Protein AF-A0A9D5PVX7-F1 (afdb_monomer_lite)

Foldseek 3Di:
DDFAFKWAAPPQLVLLVVQVVQQPDAWLNHRDHDPDDGDHHLQKKKKKDKDFAQAWKKKAKQWDAAKWKDKPNDIDHHPDIDIDGGGIIMIMMMFGHDPGTTIMFMDMPGDHHDQNIWMDSPDPDDTHGIDGPPTDRDSPDDSSDDDDDDDDQAFPDDDPPDGHRPADDDDDDKDFDDLADKDKFADDPDPCLRPVAPDPPDSSNNTDMDIDHRDRIDD

Structure (mmCIF, N/CA/C/O backbone):
data_AF-A0A9D5PVX7-F1
#
_entry.id   AF-A0A9D5PVX7-F1
#
loop_
_atom_site.group_PDB
_atom_site.id
_atom_site.type_symbol
_atom_site.label_atom_id
_atom_site.label_alt_id
_atom_site.label_comp_id
_atom_site.label_asym_id
_atom_site.label_entity_id
_atom_site.label_seq_id
_atom_site.pdbx_PDB_ins_code
_atom_site.Cartn_x
_atom_site.Cartn_y
_atom_site.Cartn_z
_atom_site.occupancy
_atom_site.B_iso_or_equiv
_atom_site.auth_seq_id
_atom_site.auth_comp_id
_atom_site.auth_asym_id
_atom_site.auth_atom_id
_atom_site.pdbx_PDB_model_num
ATOM 1 N N . MET A 1 1 ? -23.268 6.495 2.292 1.00 53.25 1 MET A N 1
ATOM 2 C CA . MET A 1 1 ? -22.421 5.539 3.032 1.00 53.25 1 MET A CA 1
ATOM 3 C C . MET A 1 1 ? -21.003 6.056 2.940 1.00 53.25 1 MET A C 1
ATOM 5 O O . MET A 1 1 ? -20.585 6.395 1.841 1.00 53.25 1 MET A O 1
ATOM 9 N N . THR A 1 2 ? -20.322 6.233 4.066 1.00 69.38 2 THR A N 1
ATOM 10 C CA . THR A 1 2 ? -18.894 6.567 4.085 1.00 69.38 2 THR A CA 1
ATOM 11 C C . THR A 1 2 ? -18.110 5.316 3.700 1.00 69.38 2 THR A C 1
ATOM 13 O O . THR A 1 2 ? -18.293 4.260 4.299 1.00 69.38 2 THR A O 1
ATOM 16 N N . THR A 1 3 ? -17.304 5.412 2.647 1.00 90.69 3 THR A N 1
ATOM 17 C CA . THR A 1 3 ? -16.472 4.306 2.165 1.00 90.69 3 THR A CA 1
ATOM 18 C C . THR A 1 3 ? -15.262 4.163 3.078 1.00 90.69 3 THR A C 1
ATOM 20 O O . THR A 1 3 ? -14.524 5.129 3.266 1.00 90.69 3 THR A O 1
ATOM 23 N N . SER A 1 4 ? -15.054 2.974 3.641 1.00 96.88 4 SER A N 1
ATOM 24 C CA . SER A 1 4 ? -13.838 2.675 4.396 1.00 96.88 4 SER A CA 1
ATOM 25 C C . SER A 1 4 ? -12.608 2.696 3.494 1.00 96.88 4 SER A C 1
ATOM 27 O O . SER A 1 4 ? -12.654 2.303 2.330 1.00 96.88 4 SER A O 1
ATOM 29 N N . LYS A 1 5 ? -11.492 3.127 4.069 1.00 97.81 5 LYS A N 1
ATOM 30 C CA . LYS A 1 5 ? -10.155 3.078 3.490 1.00 97.81 5 LYS A CA 1
ATOM 31 C C . LYS A 1 5 ? -9.246 2.253 4.393 1.00 97.81 5 LYS A C 1
ATOM 33 O O . LYS A 1 5 ? -9.486 2.153 5.603 1.00 97.81 5 LYS A O 1
ATOM 38 N N . TRP A 1 6 ? -8.175 1.700 3.840 1.00 98.25 6 TRP A N 1
ATOM 39 C CA . TRP A 1 6 ? -7.063 1.255 4.673 1.00 98.25 6 TRP A CA 1
ATOM 40 C C . TRP A 1 6 ? -6.426 2.462 5.358 1.00 98.25 6 TRP A C 1
ATOM 42 O O . TRP A 1 6 ? -6.253 3.512 4.742 1.00 98.25 6 TRP A O 1
ATOM 52 N N . ILE A 1 7 ? -6.088 2.302 6.637 1.00 98.69 7 ILE A N 1
ATOM 53 C CA . ILE A 1 7 ? -5.453 3.343 7.444 1.00 98.69 7 ILE A CA 1
ATOM 54 C C . ILE A 1 7 ? -4.164 2.844 8.096 1.00 98.69 7 ILE A C 1
ATOM 56 O O . ILE A 1 7 ? -4.057 1.676 8.486 1.00 98.69 7 ILE A O 1
ATOM 60 N N . TRP A 1 8 ? -3.197 3.747 8.243 1.00 98.50 8 TRP A N 1
ATOM 61 C CA . TRP A 1 8 ? -1.867 3.500 8.812 1.00 98.50 8 TRP A CA 1
ATOM 62 C C . TRP A 1 8 ? -1.370 4.709 9.620 1.00 98.50 8 TRP A C 1
ATOM 64 O O . TRP A 1 8 ? -2.052 5.731 9.736 1.00 98.50 8 TRP A O 1
ATOM 74 N N . TYR A 1 9 ? -0.191 4.581 10.232 1.00 98.12 9 TYR A N 1
ATOM 75 C CA . TYR A 1 9 ? 0.456 5.703 10.909 1.00 98.12 9 TYR A CA 1
ATOM 76 C C . TYR A 1 9 ? 1.010 6.702 9.876 1.00 98.12 9 TYR A C 1
ATOM 78 O O . TYR A 1 9 ? 1.701 6.274 8.952 1.00 98.12 9 TYR A O 1
ATOM 86 N N . PRO A 1 10 ? 0.729 8.012 9.984 1.00 97.88 10 PRO A N 1
ATOM 87 C CA . PRO A 1 10 ? 1.143 8.988 8.975 1.00 97.88 10 PRO A CA 1
ATOM 88 C C . PRO A 1 10 ? 2.665 9.008 8.773 1.00 97.88 10 PRO A C 1
ATOM 90 O O . PRO A 1 10 ? 3.419 9.056 9.744 1.00 97.88 10 PRO A O 1
ATOM 93 N N . GLY A 1 11 ? 3.105 8.985 7.510 1.00 97.00 11 GLY A N 1
ATOM 94 C CA . GLY A 1 11 ? 4.514 8.896 7.110 1.00 97.00 11 GLY A CA 1
ATOM 95 C C . GLY A 1 11 ? 5.006 7.468 6.851 1.00 97.00 11 GLY A C 1
ATOM 96 O O . GLY A 1 11 ? 5.934 7.279 6.064 1.00 97.00 11 GLY A O 1
ATOM 97 N N . ASP A 1 12 ? 4.392 6.447 7.463 1.00 97.38 12 ASP A N 1
ATOM 98 C CA . ASP A 1 12 ? 4.874 5.067 7.320 1.00 97.38 12 ASP A CA 1
ATOM 99 C C . ASP A 1 12 ? 4.641 4.514 5.906 1.00 97.38 12 ASP A C 1
ATOM 101 O O . ASP A 1 12 ? 5.455 3.734 5.413 1.00 97.38 12 ASP A O 1
ATOM 105 N N . PHE A 1 13 ? 3.567 4.921 5.221 1.00 97.12 13 PHE A N 1
ATOM 106 C CA . PHE A 1 13 ? 3.334 4.507 3.834 1.00 97.12 13 PHE A CA 1
ATOM 107 C C . PHE A 1 13 ? 4.405 5.073 2.902 1.00 97.12 13 PHE A C 1
ATOM 109 O O . PHE A 1 13 ? 4.974 4.332 2.100 1.00 97.12 13 PHE A O 1
ATOM 116 N N . GLU A 1 14 ? 4.722 6.358 3.038 1.00 96.12 14 GLU A N 1
ATOM 117 C CA . GLU A 1 14 ? 5.741 7.039 2.246 1.00 96.12 14 GLU A CA 1
ATOM 118 C C . GLU A 1 14 ? 7.125 6.434 2.503 1.00 96.12 14 GLU A C 1
ATOM 120 O O . GLU A 1 14 ? 7.854 6.142 1.556 1.00 96.12 14 GLU A O 1
ATOM 125 N N . ILE A 1 15 ? 7.464 6.167 3.770 1.00 96.12 15 ILE A N 1
ATOM 126 C CA . ILE A 1 15 ? 8.718 5.505 4.152 1.00 96.12 15 ILE A CA 1
ATOM 127 C C . ILE A 1 15 ? 8.787 4.094 3.554 1.00 96.12 15 ILE A C 1
ATOM 129 O O . ILE A 1 15 ? 9.779 3.755 2.909 1.00 96.12 15 ILE A O 1
ATOM 133 N N . ALA A 1 16 ? 7.737 3.280 3.710 1.00 95.38 16 ALA A N 1
ATOM 134 C CA . ALA A 1 16 ? 7.712 1.911 3.192 1.00 95.38 16 ALA A CA 1
ATOM 135 C C . ALA A 1 16 ? 7.906 1.860 1.669 1.00 95.38 16 ALA A C 1
ATOM 137 O O . ALA A 1 16 ? 8.640 1.008 1.166 1.00 95.38 16 ALA A O 1
ATOM 138 N N . HIS A 1 17 ? 7.272 2.769 0.926 1.00 94.75 17 HIS A N 1
ATOM 139 C CA . HIS A 1 17 ? 7.398 2.820 -0.532 1.00 94.75 17 HIS A CA 1
ATOM 140 C C . HIS A 1 17 ? 8.699 3.471 -0.996 1.00 94.75 17 HIS A C 1
ATOM 142 O O . HIS A 1 17 ? 9.253 3.035 -2.001 1.00 94.75 17 HIS A O 1
ATOM 148 N N . SER A 1 18 ? 9.241 4.432 -0.245 1.00 93.56 18 SER A N 1
ATOM 149 C CA . SER A 1 18 ? 10.579 4.978 -0.487 1.00 93.56 18 SER A CA 1
ATOM 150 C C . SER A 1 18 ? 11.654 3.898 -0.343 1.00 93.56 18 SER A C 1
ATOM 152 O O . SER A 1 18 ? 12.512 3.787 -1.215 1.00 93.56 18 SER A O 1
ATOM 154 N N . ILE A 1 19 ? 11.565 3.035 0.678 1.00 93.31 19 ILE A N 1
ATOM 155 C CA . ILE A 1 19 ? 12.467 1.881 0.827 1.00 93.31 19 ILE A CA 1
ATOM 156 C C . ILE A 1 19 ? 12.351 0.950 -0.387 1.00 93.31 19 ILE A C 1
ATOM 158 O O . ILE A 1 19 ? 13.369 0.596 -0.972 1.00 93.31 19 ILE A O 1
ATOM 162 N N . LYS A 1 20 ? 11.124 0.601 -0.806 1.00 91.81 20 LYS A N 1
ATOM 163 C CA . LYS A 1 20 ? 10.887 -0.258 -1.984 1.00 91.81 20 LYS A CA 1
ATOM 164 C C . LYS A 1 20 ? 11.403 0.354 -3.283 1.00 91.81 20 LYS A C 1
ATOM 166 O O . LYS A 1 20 ? 11.809 -0.385 -4.169 1.00 91.81 20 LYS A O 1
ATOM 171 N N . LEU A 1 21 ? 11.344 1.676 -3.428 1.00 90.94 21 LEU A N 1
ATOM 172 C CA . LEU A 1 21 ? 11.870 2.379 -4.594 1.00 90.94 21 LEU A CA 1
ATOM 173 C C . LEU A 1 21 ? 13.400 2.369 -4.585 1.00 90.94 21 LEU A C 1
ATOM 175 O O . LEU A 1 21 ? 14.026 1.967 -5.559 1.00 90.94 21 LEU A O 1
ATOM 179 N N . HIS A 1 22 ? 14.010 2.776 -3.473 1.00 92.31 22 HIS A N 1
ATOM 180 C CA . HIS A 1 22 ? 15.464 2.868 -3.361 1.00 92.31 22 HIS A CA 1
ATOM 181 C C . HIS A 1 22 ? 16.168 1.509 -3.313 1.00 92.31 22 HIS A C 1
ATOM 183 O O . HIS A 1 22 ? 17.378 1.459 -3.511 1.00 92.31 22 HIS A O 1
ATOM 189 N N . SER A 1 23 ? 15.435 0.416 -3.093 1.00 90.19 23 SER A N 1
ATOM 190 C CA . SER A 1 23 ? 15.958 -0.948 -3.201 1.00 90.19 23 SER A CA 1
ATOM 191 C C . SER A 1 23 ? 15.934 -1.515 -4.625 1.00 90.19 23 SER A C 1
ATOM 193 O O . SER A 1 23 ? 16.287 -2.674 -4.793 1.00 90.19 23 SER A O 1
ATOM 195 N N . ARG A 1 24 ? 15.453 -0.763 -5.627 1.00 90.69 24 ARG A N 1
ATOM 196 C CA . ARG A 1 24 ? 15.327 -1.222 -7.027 1.00 90.69 24 ARG A CA 1
ATOM 197 C C . ARG A 1 24 ? 16.355 -0.615 -7.974 1.00 90.69 24 ARG A C 1
ATOM 199 O O . ARG A 1 24 ? 16.315 -0.915 -9.157 1.00 90.69 24 ARG A O 1
ATOM 206 N N . ARG A 1 25 ? 17.212 0.293 -7.498 1.00 92.06 25 ARG A N 1
ATOM 207 C CA . ARG A 1 25 ? 18.232 0.883 -8.366 1.00 92.06 25 ARG A CA 1
ATOM 208 C C . ARG A 1 25 ? 19.269 -0.185 -8.697 1.00 92.06 25 ARG A C 1
ATOM 210 O O . ARG A 1 25 ? 19.748 -0.888 -7.811 1.00 92.06 25 ARG A O 1
ATOM 217 N N . GLU A 1 26 ? 19.629 -0.241 -9.964 1.00 91.25 26 GLU A N 1
ATOM 218 C CA . GLU A 1 26 ? 20.679 -1.085 -10.517 1.00 91.25 26 GLU A CA 1
ATOM 219 C C . GLU A 1 26 ? 21.599 -0.189 -11.339 1.00 91.25 26 GLU A C 1
ATOM 221 O O . GLU A 1 26 ? 21.126 0.793 -11.902 1.00 91.25 26 GLU A O 1
ATOM 226 N N . GLU A 1 27 ? 22.898 -0.481 -11.377 1.00 89.56 27 GLU A N 1
ATOM 227 C CA . GLU A 1 27 ? 23.866 0.204 -12.247 1.00 89.56 27 GLU A CA 1
ATOM 228 C C . GLU A 1 27 ? 24.984 -0.760 -12.632 1.00 89.56 27 GLU A C 1
ATOM 230 O O . GLU A 1 27 ? 25.515 -1.464 -11.771 1.00 89.56 27 GLU A O 1
ATOM 235 N N . PHE A 1 28 ? 25.364 -0.789 -13.911 1.00 87.88 28 PHE A N 1
ATOM 236 C CA . PHE A 1 28 ? 26.455 -1.622 -14.432 1.00 87.88 28 PHE A CA 1
ATOM 237 C C . PHE A 1 28 ? 26.326 -3.107 -14.030 1.00 87.88 28 PHE A C 1
ATOM 239 O O . PHE A 1 28 ? 27.306 -3.762 -13.669 1.00 87.88 28 PHE A O 1
ATOM 246 N N . GLY A 1 29 ? 25.095 -3.634 -14.031 1.00 86.19 29 GLY A N 1
ATOM 247 C CA . GLY A 1 29 ? 24.781 -5.007 -13.612 1.00 86.19 29 GLY A CA 1
ATOM 248 C C . GLY A 1 29 ? 24.885 -5.271 -12.102 1.00 86.19 29 GLY A C 1
ATOM 249 O O . GLY A 1 29 ? 24.860 -6.426 -11.681 1.00 86.19 29 GLY A O 1
ATOM 250 N N . CYS A 1 30 ? 25.029 -4.230 -11.278 1.00 87.50 30 CYS A N 1
ATOM 251 C CA . CYS A 1 30 ? 25.085 -4.329 -9.822 1.00 87.50 30 CYS A CA 1
ATOM 252 C C . CYS A 1 30 ? 23.779 -3.842 -9.187 1.00 87.50 30 CYS A C 1
ATOM 254 O O . CYS A 1 30 ? 23.277 -2.775 -9.542 1.00 87.50 30 CYS A O 1
ATOM 256 N N . GLU A 1 31 ? 23.293 -4.556 -8.168 1.00 90.94 31 GLU A N 1
ATOM 257 C CA . GLU A 1 31 ? 22.280 -4.027 -7.248 1.00 90.94 31 GLU A CA 1
ATOM 258 C C . GLU A 1 31 ? 22.864 -2.806 -6.514 1.00 90.94 31 GLU A C 1
ATOM 260 O O . GLU A 1 31 ? 23.918 -2.900 -5.875 1.00 90.94 31 GLU A O 1
ATOM 265 N N . TYR A 1 32 ? 22.197 -1.653 -6.604 1.00 90.56 32 TYR A N 1
ATOM 266 C CA . TYR A 1 32 ? 22.730 -0.374 -6.135 1.00 90.56 32 TYR A CA 1
ATOM 267 C C . TYR A 1 32 ? 21.887 0.192 -4.977 1.00 90.56 32 TYR A C 1
ATOM 269 O O . TYR A 1 32 ? 20.947 0.964 -5.194 1.00 90.56 32 TYR A O 1
ATOM 277 N N . PRO A 1 33 ? 22.197 -0.163 -3.715 1.00 90.81 33 PRO A N 1
ATOM 278 C CA . PRO A 1 33 ? 21.417 0.288 -2.569 1.00 90.81 33 PRO A CA 1
ATOM 279 C C . PRO A 1 33 ? 21.570 1.793 -2.312 1.00 90.81 33 PRO A C 1
ATOM 281 O O . PRO A 1 33 ? 22.530 2.444 -2.731 1.00 90.81 33 PRO A O 1
ATOM 284 N N . SER A 1 34 ? 20.631 2.354 -1.548 1.00 91.44 34 SER A N 1
ATOM 285 C CA . SER A 1 34 ? 20.681 3.756 -1.128 1.00 91.44 34 SER A CA 1
ATOM 286 C C . SER A 1 34 ? 21.980 4.095 -0.389 1.00 91.44 34 SER A C 1
ATOM 288 O O . SER A 1 34 ? 22.346 3.438 0.584 1.00 91.44 34 SER A O 1
ATOM 290 N N . MET A 1 35 ? 22.614 5.199 -0.783 1.00 90.44 35 MET A N 1
ATOM 291 C CA . MET A 1 35 ? 23.844 5.722 -0.168 1.00 90.44 35 MET A CA 1
ATOM 292 C C . MET A 1 35 ? 23.607 6.585 1.092 1.00 90.44 35 MET A C 1
ATOM 294 O O . MET A 1 35 ? 24.559 7.096 1.677 1.00 90.44 35 MET A O 1
ATOM 298 N N . TRP A 1 36 ? 22.353 6.766 1.520 1.00 92.12 36 TRP A N 1
ATOM 299 C CA . TRP A 1 36 ? 21.962 7.497 2.734 1.00 92.12 36 TRP A CA 1
ATOM 300 C C . TRP A 1 36 ? 21.140 6.614 3.678 1.00 92.12 36 TRP A C 1
ATOM 302 O O . TRP A 1 36 ? 20.586 5.592 3.279 1.00 92.12 36 TRP A O 1
ATOM 312 N N . GLY A 1 37 ? 21.050 7.020 4.947 1.00 93.69 37 GLY A N 1
ATOM 313 C CA . GLY A 1 37 ? 20.218 6.334 5.934 1.00 93.69 37 GLY A CA 1
ATOM 314 C C . GLY A 1 37 ? 18.728 6.495 5.628 1.00 93.69 37 GLY A C 1
ATOM 315 O O . GLY A 1 37 ? 18.263 7.605 5.375 1.00 93.69 37 GLY A O 1
ATOM 316 N N . LEU A 1 38 ? 17.984 5.392 5.690 1.00 92.50 38 LEU A N 1
ATOM 317 C CA . LEU A 1 38 ? 16.529 5.380 5.553 1.00 92.50 38 LEU A CA 1
ATOM 318 C C . LEU A 1 38 ? 15.878 5.230 6.932 1.00 92.50 38 LEU A C 1
ATOM 320 O O . LEU A 1 38 ? 16.327 4.441 7.767 1.00 92.50 38 LEU A O 1
ATOM 324 N N . 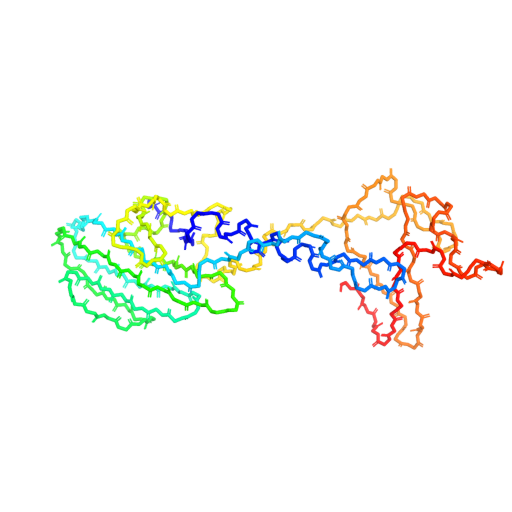ALA A 1 39 ? 14.810 5.993 7.167 1.00 94.31 39 ALA A N 1
ATOM 325 C CA . ALA A 1 39 ? 13.905 5.730 8.281 1.00 94.31 39 ALA A CA 1
ATOM 326 C C . ALA A 1 39 ? 13.183 4.392 8.059 1.00 94.31 39 ALA A C 1
ATOM 328 O O . ALA A 1 39 ? 13.190 3.849 6.958 1.00 94.31 39 ALA A O 1
ATOM 329 N N . ASN A 1 40 ? 12.539 3.872 9.100 1.00 93.19 40 ASN A N 1
ATOM 330 C CA . ASN A 1 40 ? 11.710 2.679 8.991 1.00 93.19 40 ASN A CA 1
ATOM 331 C C . ASN A 1 40 ? 10.326 2.953 9.578 1.00 93.19 40 ASN A C 1
ATOM 333 O O . ASN A 1 40 ? 10.170 3.853 10.405 1.00 93.19 40 ASN A O 1
ATOM 337 N N . VAL A 1 41 ? 9.344 2.169 9.147 1.00 95.88 41 VAL A N 1
ATOM 338 C CA . VAL A 1 41 ? 7.972 2.246 9.649 1.00 95.88 41 VAL A CA 1
ATOM 339 C C . VAL A 1 41 ? 7.912 1.879 11.125 1.00 95.88 41 VAL A C 1
ATOM 341 O O . VAL A 1 41 ? 8.730 1.096 11.625 1.00 95.88 41 VAL A O 1
ATOM 344 N N . TYR A 1 42 ? 6.904 2.379 11.834 1.00 97.25 42 TYR A N 1
ATOM 345 C CA . TYR A 1 42 ? 6.614 1.859 13.158 1.00 97.25 42 TYR A CA 1
ATOM 346 C C . TYR A 1 42 ? 6.017 0.462 13.021 1.00 97.25 42 TYR A C 1
ATOM 348 O O . TYR A 1 42 ? 4.915 0.325 12.500 1.00 97.25 42 TYR A O 1
ATOM 356 N N . PRO A 1 43 ? 6.646 -0.596 13.563 1.00 96.94 43 PRO A N 1
ATOM 357 C CA . PRO A 1 43 ? 6.129 -1.951 13.401 1.00 96.94 43 PRO A CA 1
ATOM 358 C C . PRO A 1 43 ? 4.824 -2.168 14.170 1.00 96.94 43 PRO A C 1
ATOM 360 O O . PRO A 1 43 ? 4.154 -3.169 13.952 1.00 96.94 43 PRO A O 1
ATOM 363 N N . ARG A 1 44 ? 4.450 -1.266 15.092 1.00 97.12 44 ARG A N 1
ATOM 364 C CA . ARG A 1 44 ? 3.292 -1.394 15.983 1.00 97.12 44 ARG A CA 1
ATOM 365 C C . ARG A 1 44 ? 2.506 -0.089 16.078 1.00 97.12 44 ARG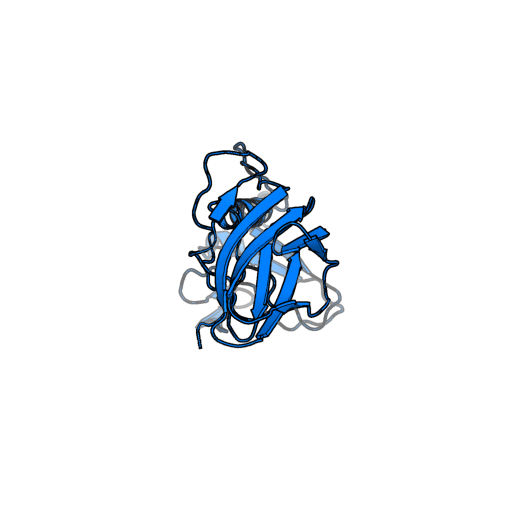 A C 1
ATOM 367 O O . ARG A 1 44 ? 3.001 0.894 16.618 1.00 97.12 44 ARG A O 1
ATOM 374 N N . VAL A 1 45 ? 1.222 -0.126 15.726 1.00 98.12 45 VAL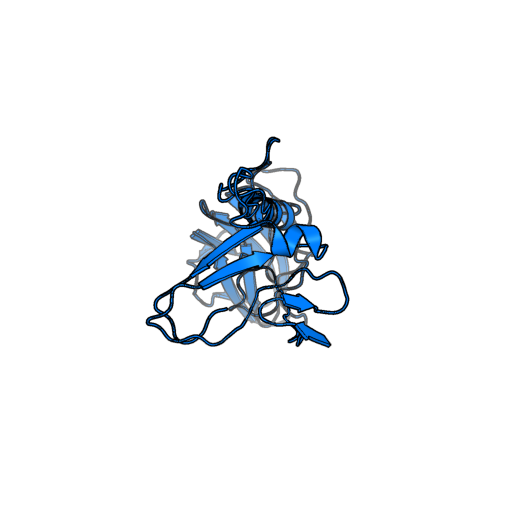 A N 1
ATOM 375 C CA . VAL A 1 45 ? 0.332 1.049 15.716 1.00 98.12 45 VAL A CA 1
ATOM 376 C C . VAL A 1 45 ? -0.940 0.777 16.532 1.00 98.12 45 VAL A C 1
ATOM 378 O O . VAL A 1 45 ? -1.458 -0.338 16.558 1.00 98.12 45 VAL A O 1
ATOM 381 N N . ASN A 1 46 ? -1.397 1.758 17.321 1.00 98.00 46 ASN A N 1
ATOM 382 C CA . ASN A 1 46 ? -2.661 1.715 18.072 1.00 98.00 46 ASN A CA 1
ATOM 383 C C . ASN A 1 46 ? -3.632 2.695 17.431 1.00 98.00 46 ASN A C 1
ATOM 385 O O . ASN A 1 46 ? -3.441 3.891 17.607 1.00 98.00 46 ASN A O 1
ATOM 389 N N . PHE A 1 47 ? -4.655 2.194 16.754 1.00 98.38 47 PHE A N 1
ATOM 390 C CA . PHE A 1 47 ? -5.739 2.983 16.183 1.00 98.38 47 PHE A CA 1
ATOM 391 C C . PHE A 1 47 ? -6.882 3.100 17.190 1.00 98.38 47 PHE A C 1
ATOM 393 O O . PHE A 1 47 ? -7.177 2.140 17.905 1.00 98.38 47 PHE A O 1
ATOM 400 N N . ARG A 1 48 ? -7.530 4.263 17.266 1.00 97.88 48 ARG A N 1
ATOM 401 C CA . ARG A 1 48 ? -8.629 4.545 18.195 1.00 97.88 48 ARG A CA 1
ATOM 402 C C . ARG A 1 48 ? -9.693 5.413 17.546 1.00 97.88 48 ARG A C 1
ATOM 404 O O . ARG A 1 48 ? -9.374 6.361 16.831 1.00 97.88 48 ARG A O 1
ATOM 411 N N . LYS A 1 49 ? -10.948 5.134 17.883 1.00 98.12 49 LYS A N 1
ATOM 412 C CA . LYS A 1 49 ? -12.106 5.902 17.433 1.00 98.12 49 LYS A CA 1
ATOM 413 C C . LYS A 1 49 ? -13.223 5.830 18.465 1.00 98.12 49 LYS A C 1
ATOM 415 O O . LYS A 1 49 ? -13.460 4.774 19.039 1.00 98.12 49 LYS A O 1
ATOM 420 N N . THR A 1 50 ? -13.910 6.944 18.679 1.00 98.44 50 THR A N 1
ATOM 421 C CA . THR A 1 50 ? -15.229 6.954 19.321 1.00 98.44 50 THR A CA 1
ATOM 422 C C . THR A 1 50 ? -16.262 7.189 18.229 1.00 98.44 50 THR A C 1
ATOM 424 O O . THR A 1 50 ? -16.056 8.058 17.377 1.00 98.44 50 THR A O 1
ATOM 427 N N . ALA A 1 51 ? -17.332 6.401 18.220 1.00 97.81 51 ALA A N 1
ATOM 428 C CA . ALA A 1 51 ? -18.408 6.520 17.243 1.00 97.81 51 ALA A CA 1
ATOM 429 C C . ALA A 1 51 ? -19.763 6.223 17.889 1.00 97.81 51 ALA A C 1
ATOM 431 O O . ALA A 1 51 ? -19.834 5.476 18.863 1.00 97.81 51 ALA A O 1
ATOM 432 N N . VAL A 1 52 ? -20.824 6.805 17.328 1.00 98.19 52 VAL A N 1
ATOM 433 C CA . VAL A 1 52 ? -22.205 6.602 17.780 1.00 98.19 52 VAL A CA 1
ATOM 434 C C . VAL A 1 52 ? -22.953 5.772 16.744 1.00 98.19 52 VAL A C 1
ATOM 436 O O . VAL A 1 52 ? -23.193 6.243 15.631 1.00 98.19 52 VAL A O 1
ATOM 439 N N . PHE A 1 53 ? -23.334 4.558 17.125 1.00 98.19 53 PHE A N 1
ATOM 440 C CA . PHE A 1 53 ? -24.178 3.660 16.345 1.00 98.19 53 PHE A CA 1
ATOM 441 C C . PHE A 1 53 ? -25.640 4.068 16.558 1.00 98.19 53 PHE A C 1
ATOM 443 O O . PHE A 1 53 ? -26.128 4.090 17.687 1.00 98.19 53 PHE A O 1
ATOM 450 N N . GLN A 1 54 ? -26.329 4.456 15.484 1.00 97.94 54 GLN A N 1
ATOM 451 C CA . GLN A 1 54 ? -27.721 4.928 15.533 1.00 97.94 54 GLN A CA 1
ATOM 452 C C . GLN A 1 54 ? -28.704 3.775 15.748 1.00 97.94 54 GLN A C 1
ATOM 454 O O . GLN A 1 54 ? -29.754 3.944 16.365 1.00 97.94 54 GLN A O 1
ATOM 459 N N . THR A 1 55 ? -28.349 2.599 15.242 1.00 98.00 55 THR A N 1
ATOM 460 C CA . THR A 1 55 ? -29.045 1.330 15.455 1.00 98.00 55 THR A CA 1
ATOM 461 C C . THR A 1 55 ? -28.027 0.266 15.830 1.00 98.00 55 THR A C 1
ATOM 463 O O . THR A 1 55 ? -26.827 0.477 15.653 1.00 98.00 55 THR A O 1
ATOM 466 N N . ASP A 1 56 ? -28.493 -0.898 16.277 1.00 98.25 56 ASP A N 1
ATOM 467 C CA . ASP A 1 56 ? -27.636 -2.080 16.338 1.00 98.25 56 ASP A CA 1
ATOM 468 C C . ASP A 1 56 ? -26.971 -2.292 14.968 1.00 98.25 56 ASP A C 1
ATOM 470 O O . ASP A 1 56 ? -27.598 -2.103 13.919 1.00 98.25 56 ASP A O 1
ATOM 474 N N . GLY A 1 57 ? -25.687 -2.620 14.985 1.00 97.69 57 GLY A N 1
ATOM 475 C CA . GLY A 1 57 ? -24.850 -2.762 13.804 1.00 97.69 57 GLY A CA 1
ATOM 476 C C . GLY A 1 57 ? -23.680 -3.689 14.072 1.00 97.69 57 GLY A C 1
ATOM 477 O O . GLY A 1 57 ? -23.706 -4.507 14.994 1.00 97.69 57 GLY A O 1
ATOM 478 N N . TRP A 1 58 ? -22.634 -3.586 13.259 1.00 97.62 58 TRP A N 1
ATOM 479 C CA . TRP A 1 58 ? -21.515 -4.518 13.356 1.00 97.62 58 TRP A CA 1
ATOM 480 C C . TRP A 1 58 ? -20.202 -3.930 12.870 1.00 97.62 58 TRP A C 1
ATOM 482 O O . TRP A 1 58 ? -20.169 -3.007 12.062 1.00 97.62 58 TRP A O 1
ATOM 492 N N . VAL A 1 59 ? -19.098 -4.513 13.329 1.00 97.44 59 VAL A N 1
ATOM 493 C CA . VAL A 1 59 ? -17.751 -4.214 12.832 1.00 97.44 59 VAL A CA 1
ATOM 494 C C . VAL A 1 59 ? -16.982 -5.501 12.554 1.00 97.44 59 VAL A C 1
ATOM 496 O O . VAL A 1 59 ? -17.136 -6.504 13.253 1.00 97.44 59 VAL A O 1
ATOM 499 N N . LYS A 1 60 ? -16.117 -5.475 11.545 1.00 97.06 60 LYS A N 1
ATOM 500 C CA . LYS A 1 60 ? -15.117 -6.504 11.264 1.00 97.06 60 LYS A CA 1
ATOM 501 C C . LYS A 1 60 ? -13.829 -5.821 10.824 1.00 97.06 60 LYS A C 1
ATOM 503 O O . LYS A 1 60 ? -13.830 -4.987 9.927 1.00 97.06 60 LYS A O 1
ATOM 508 N N . ILE A 1 61 ? -12.720 -6.173 11.464 1.00 97.25 61 ILE A N 1
ATOM 509 C CA . ILE A 1 61 ? -11.417 -5.566 11.183 1.00 97.25 61 ILE A CA 1
ATOM 510 C C . ILE A 1 61 ? -10.601 -6.483 10.272 1.00 97.25 61 ILE A C 1
ATOM 512 O O . ILE A 1 61 ? -10.344 -7.637 10.624 1.00 97.25 61 ILE A O 1
ATOM 516 N N . ARG A 1 62 ? -10.153 -5.941 9.136 1.00 96.88 62 ARG A N 1
ATOM 517 C CA . ARG A 1 62 ? -9.050 -6.471 8.326 1.00 96.88 62 ARG A CA 1
ATOM 518 C C . ARG A 1 62 ? -7.749 -5.814 8.742 1.00 96.88 62 ARG A C 1
ATOM 520 O O . ARG A 1 62 ? -7.730 -4.696 9.255 1.00 96.88 62 ARG A O 1
ATOM 527 N N . ARG A 1 63 ? -6.652 -6.540 8.553 1.00 96.12 63 ARG A N 1
ATOM 528 C CA . ARG A 1 63 ? -5.345 -6.152 9.080 1.00 96.12 63 ARG A CA 1
ATOM 529 C C . ARG A 1 63 ? -4.206 -6.762 8.285 1.00 96.12 63 ARG A C 1
ATOM 531 O O . ARG A 1 63 ? -4.269 -7.922 7.875 1.00 96.12 63 ARG A O 1
ATOM 538 N N . LYS A 1 64 ? -3.113 -6.016 8.194 1.00 94.81 64 LYS A N 1
ATOM 539 C CA . LYS A 1 64 ? -1.802 -6.514 7.777 1.00 94.81 64 LYS A CA 1
ATOM 540 C C . LYS A 1 64 ? -0.967 -6.825 9.029 1.00 94.81 64 LYS A C 1
ATOM 542 O O . LYS A 1 64 ? -0.821 -5.974 9.900 1.00 94.81 64 LYS A O 1
ATOM 547 N N . GLY A 1 65 ? -0.454 -8.052 9.158 1.00 94.06 65 GLY A N 1
ATOM 548 C CA . GLY A 1 65 ? 0.269 -8.512 10.360 1.00 94.06 65 GLY A CA 1
ATOM 549 C C . GLY A 1 65 ? -0.627 -9.155 11.428 1.00 94.06 65 GLY A C 1
ATOM 550 O O . GLY A 1 65 ? -1.594 -9.825 11.096 1.00 94.06 65 GLY A O 1
ATOM 551 N N . LYS A 1 66 ? -0.310 -9.002 12.719 1.00 96.06 66 LYS A N 1
ATOM 552 C CA . LYS A 1 66 ? -1.137 -9.476 13.849 1.00 96.06 66 LYS A CA 1
ATOM 553 C C . LYS A 1 66 ? -1.897 -8.304 14.458 1.00 96.06 66 LYS A C 1
ATOM 555 O O . LYS A 1 66 ? -1.343 -7.217 14.570 1.00 96.06 66 LYS A O 1
ATOM 560 N N . ALA A 1 67 ? -3.131 -8.521 14.904 1.00 96.56 67 ALA A N 1
ATOM 561 C CA . ALA A 1 67 ? -3.902 -7.475 15.567 1.00 96.56 67 ALA A CA 1
ATOM 562 C C . ALA A 1 67 ? -4.926 -8.030 16.567 1.00 96.56 67 ALA A C 1
ATOM 564 O O . ALA A 1 67 ? -5.185 -9.234 16.597 1.00 96.56 67 ALA A O 1
ATOM 565 N N . TYR A 1 68 ? -5.504 -7.146 17.380 1.00 96.38 68 TYR A N 1
ATOM 566 C CA . TYR A 1 68 ? -6.736 -7.393 18.135 1.00 96.38 68 TYR A CA 1
ATOM 567 C C . TYR A 1 68 ? -7.593 -6.124 18.194 1.00 96.38 68 TYR A C 1
ATOM 569 O O . TYR A 1 68 ? -7.059 -5.012 18.174 1.00 96.38 68 TYR A O 1
ATOM 577 N N . LEU A 1 69 ? -8.911 -6.305 18.310 1.00 97.88 69 LEU A N 1
ATOM 578 C CA . LEU A 1 69 ? -9.896 -5.239 18.491 1.00 97.88 69 LEU A CA 1
ATOM 579 C C . LEU A 1 69 ? -10.292 -5.195 19.963 1.00 97.88 69 LEU A C 1
ATOM 581 O O . LEU A 1 69 ? -10.496 -6.232 20.590 1.00 97.88 69 LEU A O 1
ATOM 585 N N . THR A 1 70 ? -10.447 -3.994 20.492 1.00 98.19 70 THR A N 1
ATOM 586 C CA . THR A 1 70 ? -11.095 -3.721 21.766 1.00 98.19 70 THR A CA 1
ATOM 587 C C . THR A 1 70 ? -12.294 -2.815 21.511 1.00 98.19 70 THR A C 1
ATOM 589 O O . THR A 1 70 ? -12.128 -1.756 20.907 1.00 98.19 70 THR A O 1
ATOM 592 N N . VAL A 1 71 ? -13.469 -3.203 22.004 1.00 98.25 71 VAL A N 1
ATOM 593 C CA . VAL A 1 71 ? -14.672 -2.357 22.054 1.00 98.25 71 VAL A CA 1
ATOM 594 C C . VAL A 1 71 ? -15.064 -2.210 23.517 1.00 98.25 71 VAL A C 1
ATOM 596 O O . VAL A 1 71 ? -15.207 -3.218 24.208 1.00 98.25 71 VAL A O 1
ATOM 599 N N . ASP A 1 72 ? -15.140 -0.975 24.012 1.00 97.88 72 ASP A N 1
ATOM 600 C CA . ASP A 1 72 ? -15.513 -0.647 25.400 1.00 97.88 72 ASP A CA 1
ATOM 601 C C . ASP A 1 72 ? -14.751 -1.459 26.463 1.00 97.88 72 ASP A C 1
ATOM 603 O O . ASP A 1 72 ? -15.286 -1.908 27.473 1.00 97.88 72 ASP A O 1
ATOM 607 N N . GLY A 1 73 ? -13.459 -1.685 26.215 1.00 96.69 73 GLY A N 1
ATOM 608 C CA . GLY A 1 73 ? -12.573 -2.429 27.114 1.00 96.69 73 GLY A CA 1
ATOM 609 C C . GLY A 1 73 ? -12.592 -3.953 26.942 1.00 96.69 73 GLY A C 1
ATOM 610 O O . GLY A 1 73 ? -11.708 -4.623 27.477 1.00 96.69 73 GLY A O 1
ATOM 611 N N . ARG A 1 74 ? -13.510 -4.519 26.148 1.00 97.50 74 ARG A N 1
ATOM 612 C CA . ARG A 1 74 ? -13.546 -5.956 25.838 1.00 97.50 74 ARG A CA 1
ATOM 613 C C . ARG A 1 74 ? -12.770 -6.271 24.562 1.00 97.50 74 ARG A C 1
ATOM 615 O O . ARG A 1 74 ? -12.993 -5.647 23.531 1.00 97.50 74 ARG A O 1
ATOM 622 N N . LYS A 1 75 ? -11.882 -7.268 24.625 1.00 96.88 75 LYS A N 1
ATOM 623 C CA . LYS A 1 75 ? -11.099 -7.743 23.474 1.00 96.88 75 LYS A CA 1
ATOM 624 C C . LYS A 1 75 ? -11.872 -8.751 22.627 1.00 96.88 75 LYS A C 1
ATOM 626 O O . LYS A 1 75 ? -12.537 -9.632 23.170 1.00 96.88 75 LYS A O 1
ATOM 631 N N . TYR A 1 76 ? -11.680 -8.660 21.317 1.00 94.94 76 TYR A N 1
ATOM 632 C CA . TYR A 1 76 ? -12.230 -9.553 20.306 1.00 94.94 76 TYR A CA 1
ATOM 633 C C . TYR A 1 76 ? -11.112 -10.074 19.387 1.00 94.94 76 TYR A C 1
ATOM 635 O O . TYR A 1 76 ? -10.170 -9.328 19.078 1.00 94.94 76 TYR A O 1
ATOM 643 N N . PRO A 1 77 ? -11.181 -11.350 18.962 1.00 87.44 77 PRO A N 1
ATOM 644 C CA . PRO A 1 77 ? -10.279 -11.890 17.949 1.00 87.44 77 PRO A CA 1
ATOM 645 C C . PRO A 1 77 ? -10.505 -11.212 16.587 1.00 87.44 77 PRO A C 1
ATOM 647 O O . PRO A 1 77 ? -11.559 -10.633 16.327 1.00 87.44 77 PRO A O 1
ATOM 650 N N . MET A 1 78 ? -9.497 -11.279 15.718 1.00 91.06 78 MET A N 1
ATOM 651 C CA . MET A 1 78 ? -9.586 -10.756 14.349 1.00 91.06 78 MET A CA 1
ATOM 652 C C . MET A 1 78 ? -10.410 -11.659 13.436 1.00 91.06 78 MET A C 1
ATOM 654 O O . MET A 1 78 ? -10.708 -12.800 13.782 1.00 91.06 78 MET A O 1
ATOM 658 N N . ASP A 1 79 ? -10.767 -11.120 12.268 1.00 83.06 79 ASP A N 1
ATOM 659 C CA . ASP A 1 79 ? -11.467 -11.822 11.186 1.00 83.06 79 ASP A CA 1
ATOM 660 C C . ASP A 1 79 ? -12.888 -12.306 11.540 1.00 83.06 79 ASP A C 1
ATOM 662 O O . ASP A 1 79 ? -13.530 -13.006 10.754 1.00 83.06 79 ASP A O 1
ATOM 666 N N . GLN A 1 80 ? -13.427 -11.856 12.676 1.00 90.88 80 GLN A N 1
ATOM 667 C CA . GLN A 1 80 ? -14.795 -12.110 13.121 1.00 90.88 80 GLN A CA 1
ATOM 668 C C . GLN A 1 80 ? -15.635 -10.835 13.065 1.00 90.88 80 GLN A C 1
ATOM 670 O O . GLN A 1 80 ? -15.143 -9.734 13.317 1.00 90.88 80 GLN A O 1
ATOM 675 N N . ARG A 1 81 ? -16.917 -11.006 12.742 1.00 95.88 81 ARG A N 1
ATOM 676 C CA . ARG A 1 81 ? -17.920 -9.953 12.874 1.00 95.88 81 ARG A CA 1
ATOM 677 C C . ARG A 1 81 ? -18.283 -9.803 14.352 1.00 95.88 81 ARG A C 1
ATOM 679 O O . ARG A 1 81 ? -18.575 -10.793 15.018 1.00 95.88 81 ARG A O 1
ATOM 686 N N . VAL A 1 82 ? -18.237 -8.573 14.848 1.00 97.38 82 VAL A N 1
ATOM 687 C CA . VAL A 1 82 ? -18.595 -8.201 16.218 1.00 97.38 82 VAL A CA 1
ATOM 688 C C . VAL A 1 82 ? -19.850 -7.345 16.151 1.00 97.38 82 VAL A C 1
ATOM 690 O O . VAL A 1 82 ? -19.830 -6.294 15.515 1.00 97.38 82 VAL A O 1
ATOM 693 N N . GLU A 1 83 ? -20.931 -7.798 16.785 1.00 97.75 83 GLU A N 1
ATOM 694 C CA . GLU A 1 83 ? -22.166 -7.016 16.887 1.00 97.75 83 GLU A CA 1
ATOM 695 C C . GLU A 1 83 ? -21.986 -5.874 17.893 1.00 97.75 83 GLU A C 1
ATOM 697 O O . GLU A 1 83 ? -21.420 -6.061 18.976 1.00 97.75 83 GLU A O 1
ATOM 702 N N . ILE A 1 84 ? -22.473 -4.696 17.519 1.00 98.12 84 ILE A N 1
ATOM 703 C CA . ILE A 1 84 ? -22.362 -3.446 18.264 1.00 98.12 84 ILE A CA 1
ATOM 704 C C . ILE A 1 84 ? -23.782 -2.921 18.494 1.00 98.12 84 ILE A C 1
ATOM 706 O O . ILE A 1 84 ? -24.468 -2.625 17.516 1.00 98.12 84 ILE A O 1
ATOM 710 N N . PRO A 1 85 ? -24.255 -2.826 19.746 1.00 98.25 85 PRO A N 1
ATOM 711 C CA . PRO A 1 85 ? -25.551 -2.222 20.041 1.00 98.25 85 PRO A CA 1
ATOM 712 C C . PRO A 1 85 ? -25.635 -0.756 19.592 1.00 98.25 85 PRO A C 1
ATOM 714 O O . PRO A 1 85 ? -24.619 -0.103 19.370 1.00 98.25 85 PRO A O 1
ATOM 717 N N . ALA A 1 86 ? -26.844 -0.208 19.504 1.00 98.50 86 ALA A N 1
ATOM 718 C CA . ALA A 1 86 ? -27.014 1.237 19.371 1.00 98.50 86 ALA A CA 1
ATOM 719 C C . ALA A 1 86 ? -26.417 1.979 20.586 1.00 98.50 86 ALA A C 1
ATOM 721 O O . ALA A 1 86 ? -26.632 1.586 21.737 1.00 98.50 86 ALA A O 1
ATOM 722 N N . GLY A 1 87 ? -25.723 3.091 20.342 1.00 98.50 87 GLY A N 1
ATOM 723 C CA . GLY A 1 87 ? -25.094 3.901 21.385 1.00 98.50 87 GLY A CA 1
ATOM 724 C C . GLY A 1 87 ? -23.702 4.413 21.025 1.00 98.50 87 GLY A C 1
ATOM 725 O O . GLY A 1 87 ? -23.209 4.234 19.913 1.00 98.50 87 GLY A O 1
ATOM 726 N N . GLU A 1 88 ? -23.069 5.101 21.976 1.00 98.69 88 GLU A N 1
ATOM 727 C CA . GLU A 1 88 ? -21.677 5.539 21.849 1.00 98.69 88 GLU A CA 1
ATOM 728 C C . GLU A 1 88 ? -20.722 4.417 22.267 1.00 98.69 88 GLU A C 1
ATOM 730 O O . GLU A 1 88 ? -20.832 3.878 23.367 1.00 98.69 88 GLU A O 1
ATOM 735 N N . HIS A 1 89 ? -19.753 4.116 21.404 1.00 98.69 89 HIS A N 1
ATOM 736 C CA . HIS A 1 89 ? -18.777 3.051 21.605 1.00 98.69 89 HIS A CA 1
ATOM 737 C C . HIS A 1 89 ? -17.353 3.538 21.345 1.00 98.69 89 HIS A C 1
ATOM 739 O O . HIS A 1 89 ? -17.090 4.361 20.458 1.00 98.69 89 HIS A O 1
ATOM 745 N N . ARG A 1 90 ? -16.406 2.995 22.115 1.00 98.56 90 ARG A N 1
ATOM 746 C CA . ARG A 1 90 ? -14.971 3.270 21.984 1.00 98.56 90 ARG A CA 1
ATOM 747 C C . ARG A 1 90 ? -14.259 2.067 21.390 1.00 98.56 90 ARG A C 1
ATOM 749 O O . ARG A 1 90 ? -14.135 1.020 22.025 1.00 98.56 90 ARG A O 1
ATOM 756 N N . PHE A 1 91 ? -13.707 2.263 20.202 1.00 98.44 91 PHE A N 1
ATOM 757 C CA . PHE A 1 91 ? -12.957 1.275 19.443 1.00 98.44 91 PHE A CA 1
ATOM 758 C C . PHE A 1 91 ? -11.455 1.515 19.597 1.00 98.44 91 PHE A C 1
ATOM 760 O O . PHE A 1 91 ? -10.975 2.650 19.539 1.00 98.44 91 PHE A O 1
ATOM 767 N N . SER A 1 92 ? -10.693 0.437 19.761 1.00 97.50 92 SER A N 1
ATOM 768 C CA . SER A 1 92 ? -9.237 0.453 19.644 1.00 97.50 92 SER A CA 1
ATOM 769 C C . SER A 1 92 ? -8.751 -0.793 18.927 1.00 97.50 92 SER A C 1
ATOM 771 O O . SER A 1 92 ? -9.164 -1.899 19.260 1.00 97.50 92 SER A O 1
ATOM 773 N N . VAL A 1 93 ? -7.843 -0.625 17.974 1.00 97.75 93 VAL A N 1
ATOM 774 C CA . VAL A 1 93 ? -7.182 -1.732 17.289 1.00 97.75 93 VAL A CA 1
ATOM 775 C C . VAL A 1 93 ? -5.683 -1.573 17.463 1.00 97.75 93 VAL A C 1
ATOM 777 O O . VAL A 1 93 ? -5.111 -0.543 17.114 1.00 97.75 93 VAL A O 1
ATOM 780 N N . VAL A 1 94 ? -5.028 -2.592 18.009 1.00 96.94 94 VAL A N 1
ATOM 781 C CA . VAL A 1 94 ? -3.564 -2.640 18.054 1.00 96.94 94 VAL A CA 1
ATOM 782 C C . VAL A 1 94 ? -3.098 -3.602 16.981 1.00 96.94 94 VAL A C 1
ATOM 784 O O . VAL A 1 94 ? -3.432 -4.781 17.055 1.00 96.94 94 VAL A O 1
ATOM 787 N N . ALA A 1 95 ? -2.326 -3.099 16.021 1.00 96.88 95 ALA A N 1
ATOM 788 C CA . ALA A 1 95 ? -1.726 -3.878 14.947 1.00 96.88 95 ALA A CA 1
ATOM 789 C C . ALA A 1 95 ? -0.201 -3.906 15.094 1.00 96.88 95 ALA A C 1
ATOM 791 O O . ALA A 1 95 ? 0.402 -2.924 15.535 1.00 96.88 95 ALA A O 1
ATOM 792 N N . ILE A 1 96 ? 0.412 -5.034 14.741 1.00 97.12 96 ILE A N 1
ATOM 793 C CA . ILE A 1 96 ? 1.862 -5.202 14.671 1.00 97.12 96 ILE A CA 1
ATOM 794 C C . ILE A 1 96 ? 2.257 -6.013 13.435 1.00 97.12 96 ILE A C 1
ATOM 796 O O . ILE A 1 96 ? 1.696 -7.083 13.181 1.00 97.12 96 ILE A O 1
ATOM 800 N N . ARG A 1 97 ? 3.246 -5.527 12.688 1.00 96.75 97 ARG A N 1
ATOM 801 C CA . ARG A 1 97 ? 3.829 -6.193 11.522 1.00 96.75 97 ARG A CA 1
ATOM 802 C C . ARG A 1 97 ? 5.330 -5.907 11.465 1.00 96.75 97 ARG A C 1
ATOM 804 O O . ARG A 1 97 ? 5.746 -4.791 11.742 1.00 96.75 97 ARG A O 1
ATOM 811 N N . GLY A 1 98 ? 6.133 -6.933 11.181 1.00 94.75 98 GLY A N 1
ATOM 812 C CA . GLY A 1 98 ? 7.601 -6.834 11.182 1.00 94.75 98 GLY A CA 1
ATOM 813 C C . GLY A 1 98 ? 8.239 -6.762 9.794 1.00 94.75 98 GLY A C 1
ATOM 814 O O . GLY A 1 98 ? 9.422 -6.472 9.693 1.00 94.75 98 GLY A O 1
ATOM 815 N N . ASP A 1 99 ? 7.470 -7.040 8.745 1.00 92.56 99 ASP A N 1
ATOM 816 C CA . ASP A 1 99 ? 7.930 -7.246 7.368 1.00 92.56 99 ASP A CA 1
ATOM 817 C C . ASP A 1 99 ? 7.187 -6.358 6.353 1.00 92.56 99 ASP A C 1
ATOM 819 O O . ASP A 1 99 ? 7.188 -6.632 5.158 1.00 92.56 99 ASP A O 1
ATOM 823 N N . GLY A 1 100 ? 6.501 -5.315 6.820 1.00 93.62 100 GLY A N 1
ATOM 824 C CA . GLY A 1 100 ? 5.717 -4.423 5.972 1.00 93.62 100 GLY A CA 1
ATOM 825 C C . GLY A 1 100 ? 4.900 -3.432 6.787 1.00 93.62 100 GLY A C 1
ATOM 826 O O . GLY A 1 100 ? 5.033 -3.365 8.011 1.00 93.62 100 GLY A O 1
ATOM 827 N N . LEU A 1 101 ? 4.022 -2.693 6.112 1.00 95.88 101 LEU A N 1
ATOM 828 C CA . LEU A 1 101 ? 3.226 -1.631 6.726 1.00 95.88 101 LEU A CA 1
ATOM 829 C C . LEU A 1 101 ? 2.134 -2.204 7.657 1.00 95.88 101 LEU A C 1
ATOM 831 O O . LEU A 1 101 ? 1.267 -2.957 7.191 1.00 95.88 101 LEU A O 1
ATOM 835 N N . PRO A 1 102 ? 2.112 -1.866 8.964 1.00 97.19 102 PRO A N 1
ATOM 836 C CA . PRO A 1 102 ? 0.960 -2.159 9.807 1.00 97.19 102 PRO A CA 1
ATOM 837 C C . PRO A 1 102 ? -0.204 -1.243 9.428 1.00 97.19 102 PRO A C 1
ATOM 839 O O . PRO A 1 102 ? -0.181 -0.037 9.666 1.00 97.19 102 PRO A O 1
ATOM 842 N N . ALA A 1 103 ? -1.250 -1.843 8.872 1.00 98.12 103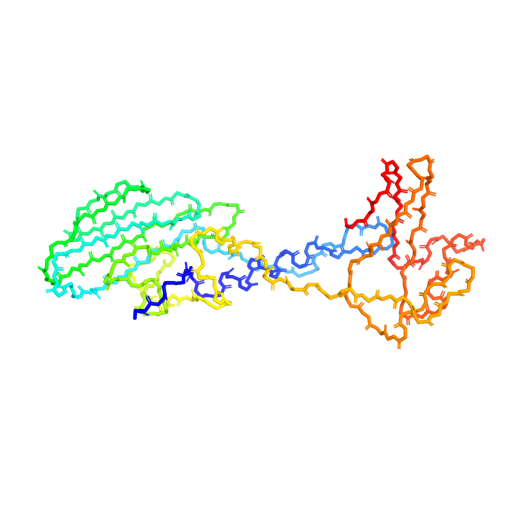 ALA A N 1
ATOM 843 C CA . ALA A 1 103 ? -2.453 -1.145 8.448 1.00 98.12 103 ALA A CA 1
ATOM 844 C C . ALA A 1 103 ? -3.702 -1.942 8.822 1.00 98.12 103 ALA A C 1
ATOM 846 O O . ALA A 1 103 ? -3.649 -3.172 8.981 1.00 98.12 103 ALA A O 1
ATOM 847 N N . ILE A 1 104 ? -4.825 -1.238 8.954 1.00 98.12 104 ILE A N 1
ATOM 848 C CA . ILE A 1 104 ? -6.134 -1.835 9.227 1.00 98.12 104 ILE A CA 1
ATOM 849 C C . ILE A 1 104 ? -7.200 -1.277 8.289 1.00 98.12 104 ILE A C 1
ATOM 851 O O . ILE A 1 104 ? -7.069 -0.168 7.779 1.00 98.12 104 ILE A O 1
ATOM 855 N N . TYR A 1 105 ? -8.274 -2.036 8.120 1.00 98.12 105 TYR A N 1
ATOM 856 C CA . TYR A 1 105 ? -9.473 -1.625 7.400 1.00 98.12 105 TYR A CA 1
ATOM 857 C C . TYR A 1 105 ? -10.697 -2.102 8.187 1.00 98.12 105 TYR A C 1
ATOM 859 O O . TYR A 1 105 ? -10.742 -3.249 8.639 1.00 98.12 105 TYR A O 1
ATOM 867 N N . CYS A 1 106 ? -11.678 -1.226 8.392 1.00 97.19 106 CYS A N 1
ATOM 868 C CA . CYS A 1 106 ? -12.903 -1.526 9.126 1.00 97.19 106 CYS A CA 1
ATOM 869 C C . CYS A 1 106 ? -14.057 -1.753 8.148 1.00 97.19 106 CYS A C 1
ATOM 871 O O . CYS A 1 106 ? -14.507 -0.829 7.479 1.00 97.19 106 CYS A O 1
ATOM 873 N N . GLU A 1 107 ? -14.562 -2.980 8.083 1.00 96.50 107 GLU A N 1
ATOM 874 C CA . GLU A 1 107 ? -15.851 -3.278 7.466 1.00 96.50 107 GLU A CA 1
ATOM 875 C C . GLU A 1 107 ? -16.951 -3.065 8.511 1.00 96.50 107 GLU A C 1
ATOM 877 O O . GLU A 1 107 ? -16.895 -3.637 9.602 1.00 96.50 107 GLU A O 1
ATOM 882 N N . SER A 1 108 ? -17.945 -2.241 8.195 1.00 96.38 108 SER A N 1
ATOM 883 C CA . SER A 1 108 ? -19.080 -1.956 9.071 1.00 96.38 108 SER A CA 1
ATOM 884 C C . SER A 1 108 ? -20.214 -1.330 8.268 1.00 96.38 108 SER A C 1
ATOM 886 O O . SER A 1 108 ? -19.992 -0.732 7.217 1.00 96.38 108 SER A O 1
ATOM 888 N N . ASP A 1 109 ? -21.428 -1.436 8.789 1.00 96.12 109 ASP A N 1
ATOM 889 C CA . ASP A 1 109 ? -22.593 -0.698 8.313 1.00 96.12 109 ASP A CA 1
ATOM 890 C C . ASP A 1 109 ? -22.627 0.767 8.785 1.00 96.12 109 ASP A C 1
ATOM 892 O O . ASP A 1 109 ? -23.269 1.597 8.138 1.00 96.12 109 ASP A O 1
ATOM 896 N N . GLN A 1 110 ? -21.942 1.096 9.887 1.00 96.56 110 GLN A N 1
ATOM 897 C CA . GLN A 1 110 ? -22.023 2.412 10.540 1.00 96.56 110 GLN A CA 1
ATOM 898 C C . GLN A 1 110 ? -20.662 3.047 10.879 1.00 96.56 110 GLN A C 1
ATOM 900 O O . GLN A 1 110 ? -20.618 4.210 11.282 1.00 96.56 110 GLN A O 1
ATOM 905 N N . LEU A 1 111 ? -19.547 2.329 10.699 1.00 96.88 111 LEU A N 1
ATOM 906 C CA . LEU A 1 111 ? -18.204 2.803 11.047 1.00 96.88 111 LEU A CA 1
ATOM 907 C C . LEU A 1 111 ? -17.188 2.617 9.912 1.00 96.88 111 LEU A C 1
ATOM 909 O O . LEU A 1 111 ? -16.690 1.516 9.680 1.00 96.88 111 LEU A O 1
ATOM 913 N N . ALA A 1 112 ? -16.799 3.719 9.274 1.00 97.38 112 ALA A N 1
ATOM 914 C CA . ALA A 1 112 ? -15.710 3.711 8.305 1.00 97.38 112 ALA A CA 1
ATOM 915 C C . ALA A 1 112 ? -14.336 3.828 8.989 1.00 97.38 112 ALA A C 1
ATOM 917 O O . ALA A 1 112 ? -14.188 4.542 9.988 1.00 97.38 112 ALA A O 1
ATOM 918 N N . SER A 1 113 ? -13.323 3.137 8.458 1.00 98.25 113 SER A N 1
ATOM 919 C CA . SER A 1 113 ? -11.917 3.474 8.721 1.00 98.25 113 SER A CA 1
ATOM 920 C C . SER A 1 113 ? -11.465 4.558 7.752 1.00 98.25 113 SER A C 1
ATOM 922 O O . SER A 1 113 ? -11.567 4.382 6.545 1.00 98.25 113 SER A O 1
ATOM 924 N N . ASP A 1 114 ? -10.996 5.680 8.279 1.00 97.69 114 ASP A N 1
ATOM 925 C CA . ASP A 1 114 ? -10.608 6.868 7.518 1.00 97.69 114 ASP A CA 1
ATOM 926 C C . ASP A 1 114 ? -9.676 7.755 8.371 1.00 97.69 114 ASP A C 1
ATOM 928 O O . ASP A 1 114 ? -9.299 7.395 9.495 1.00 97.69 114 ASP A O 1
ATOM 932 N N . GLU A 1 115 ? -9.319 8.930 7.861 1.00 97.38 115 GLU A N 1
ATOM 933 C CA . GLU A 1 115 ? -8.453 9.906 8.528 1.00 97.38 115 GLU A CA 1
ATOM 934 C C . GLU A 1 115 ? -9.000 10.438 9.868 1.00 97.38 115 GLU A C 1
ATOM 936 O O . GLU A 1 115 ? -8.280 11.068 10.641 1.00 97.38 115 GLU A O 1
ATOM 941 N N . SER A 1 116 ? -10.270 10.175 10.192 1.00 97.56 116 SER A N 1
ATOM 942 C CA . SER A 1 116 ? -10.873 10.590 11.459 1.00 97.56 116 SER A CA 1
ATOM 943 C C . SER A 1 116 ? -10.553 9.643 12.626 1.00 97.56 116 SER A C 1
ATOM 945 O O . SER A 1 116 ? -10.949 9.910 13.769 1.00 97.56 116 SER A O 1
ATOM 947 N N . TRP A 1 117 ? -9.870 8.526 12.362 1.00 98.56 117 TRP A N 1
ATOM 948 C CA . TRP A 1 117 ? -9.269 7.678 13.388 1.00 98.56 117 TRP A CA 1
ATOM 949 C C . TRP A 1 117 ? -7.985 8.311 13.914 1.00 98.56 117 TRP A C 1
ATOM 951 O O . TRP A 1 117 ? -7.202 8.884 13.167 1.00 98.56 117 TRP A O 1
ATOM 961 N N . LEU A 1 118 ? -7.732 8.164 15.212 1.00 98.56 118 LEU A N 1
ATOM 962 C CA . LEU A 1 118 ? -6.472 8.581 15.822 1.00 98.56 118 LEU A CA 1
ATOM 963 C C . LEU A 1 118 ? -5.530 7.388 15.950 1.00 98.56 118 LEU A C 1
ATOM 965 O O . LEU A 1 118 ? -5.977 6.281 16.246 1.00 98.56 118 LEU A O 1
ATOM 969 N N . CYS A 1 119 ? -4.227 7.604 15.804 1.00 98.44 119 CYS A N 1
ATOM 970 C CA . CYS A 1 119 ? -3.220 6.565 15.932 1.00 98.44 119 CYS A CA 1
ATOM 971 C C . CYS A 1 119 ? -1.983 6.998 16.740 1.00 98.44 119 CYS A C 1
ATOM 973 O O . CYS A 1 119 ? -1.643 8.178 16.817 1.00 98.44 119 CYS A O 1
ATOM 975 N N . THR A 1 120 ? -1.319 6.030 17.382 1.00 97.94 120 THR A N 1
ATOM 976 C CA . THR A 1 120 ? -0.005 6.206 18.032 1.00 97.94 120 THR A CA 1
ATOM 977 C C . THR A 1 120 ? 0.917 5.026 17.722 1.00 97.94 120 THR A C 1
ATOM 979 O O . THR A 1 120 ? 0.424 3.898 17.590 1.00 97.94 120 THR A O 1
ATOM 982 N N . PRO A 1 121 ? 2.251 5.206 17.728 1.00 95.69 121 PRO A N 1
ATOM 983 C CA . PRO A 1 121 ? 3.207 4.115 17.532 1.00 95.69 121 PRO A CA 1
ATOM 984 C C . PRO A 1 121 ? 3.423 3.277 18.811 1.00 95.69 121 PRO A C 1
ATOM 986 O O . PRO A 1 121 ? 4.481 2.701 19.045 1.00 95.69 121 PRO A O 1
ATOM 989 N N . GLY A 1 122 ? 2.423 3.220 19.700 1.00 89.94 122 GLY A N 1
ATOM 990 C CA . GLY A 1 122 ? 2.521 2.562 21.008 1.00 89.94 122 GLY A CA 1
ATOM 991 C C . GLY A 1 122 ? 2.800 3.495 22.185 1.00 89.94 122 GLY A C 1
ATOM 992 O O . GLY A 1 122 ? 2.874 3.020 23.317 1.00 89.94 122 GLY A O 1
ATOM 993 N N . THR A 1 123 ? 2.870 4.806 21.957 1.00 88.69 123 THR A N 1
ATOM 994 C CA . THR A 1 123 ? 2.914 5.811 23.026 1.00 88.69 123 THR A CA 1
ATOM 995 C C . THR A 1 123 ? 1.515 6.057 23.614 1.00 88.69 123 THR A C 1
ATOM 997 O O . THR A 1 123 ? 0.507 5.931 22.904 1.00 88.69 123 THR A O 1
ATOM 1000 N N . PRO A 1 124 ? 1.412 6.398 24.914 1.00 80.06 124 PRO A N 1
ATOM 1001 C CA . PRO A 1 124 ? 0.132 6.730 25.542 1.00 80.06 124 PRO A CA 1
ATOM 1002 C C . PRO A 1 124 ? -0.382 8.120 25.138 1.00 80.06 124 PRO A C 1
ATOM 1004 O O . PRO A 1 124 ? -1.589 8.354 25.180 1.00 80.06 124 PRO A O 1
ATOM 1007 N N . THR A 1 125 ? 0.521 9.016 24.734 1.00 84.19 125 THR A N 1
ATOM 1008 C CA . THR A 1 125 ? 0.262 10.408 24.349 1.00 84.19 125 THR A CA 1
ATOM 1009 C C . THR A 1 125 ? 0.595 10.649 22.873 1.00 84.19 125 THR A C 1
ATOM 1011 O O . THR A 1 125 ? 1.156 9.773 22.208 1.00 84.19 125 THR A O 1
ATOM 1014 N N . ASN A 1 126 ? 0.267 11.850 22.382 1.00 89.19 126 ASN A N 1
ATOM 1015 C CA . ASN A 1 126 ? 0.574 12.334 21.029 1.00 89.19 126 ASN A CA 1
ATOM 1016 C C . ASN A 1 126 ? -0.112 11.523 19.923 1.00 89.19 126 ASN A C 1
ATOM 1018 O O . ASN A 1 126 ? 0.515 11.112 18.950 1.00 89.19 126 ASN A O 1
ATOM 1022 N N . ALA A 1 127 ? -1.409 11.269 20.102 1.00 96.25 127 ALA A N 1
ATOM 1023 C CA . ALA A 1 127 ? -2.216 10.675 19.050 1.00 96.25 127 ALA A CA 1
ATOM 1024 C C . ALA A 1 127 ? -2.389 11.662 17.895 1.00 96.25 127 ALA A C 1
ATOM 1026 O O . ALA A 1 127 ? -2.689 12.835 18.116 1.00 96.25 127 ALA A O 1
ATOM 1027 N N . VAL A 1 128 ? -2.206 11.160 16.682 1.00 98.19 128 VAL A N 1
ATOM 1028 C CA . VAL A 1 128 ? -2.344 11.916 15.435 1.00 98.19 128 VAL A CA 1
ATOM 1029 C C . VAL A 1 128 ? -3.416 11.265 14.564 1.00 98.19 128 VAL A C 1
ATOM 1031 O O . VAL A 1 128 ? -3.663 10.068 14.729 1.00 98.19 128 VAL A O 1
ATOM 1034 N N . PRO A 1 129 ? -4.074 12.005 13.661 1.00 98.44 129 PRO A N 1
ATOM 1035 C CA . PRO A 1 129 ? -4.934 11.405 12.645 1.00 98.44 129 PRO A CA 1
ATOM 1036 C C . PRO A 1 129 ? -4.204 10.297 11.876 1.00 98.44 129 PRO A C 1
ATOM 1038 O O . PRO A 1 129 ? -3.013 10.421 11.585 1.00 98.44 129 PRO A O 1
ATOM 1041 N N . ALA A 1 130 ? -4.901 9.202 11.585 1.00 98.50 130 ALA A N 1
ATOM 1042 C CA . ALA A 1 130 ? -4.377 8.152 10.726 1.00 98.50 130 ALA A CA 1
ATOM 1043 C C . ALA A 1 130 ? -4.273 8.658 9.280 1.00 98.50 130 ALA A C 1
ATOM 1045 O O . ALA A 1 130 ? -5.083 9.474 8.841 1.00 98.50 130 ALA A O 1
ATOM 1046 N N . ALA A 1 131 ? -3.284 8.167 8.540 1.00 98.31 131 ALA A N 1
ATOM 1047 C CA . ALA A 1 131 ? -3.185 8.416 7.107 1.00 98.31 131 ALA A CA 1
ATOM 1048 C C . ALA A 1 131 ? -3.914 7.321 6.326 1.00 98.31 131 ALA A C 1
ATOM 1050 O O . ALA A 1 131 ? -4.018 6.185 6.791 1.00 98.31 131 ALA A O 1
ATOM 1051 N N . CYS A 1 132 ? -4.423 7.685 5.152 1.00 97.00 132 CYS A N 1
ATOM 1052 C CA . CYS A 1 132 ? -5.226 6.817 4.291 1.00 97.00 132 CYS A CA 1
ATOM 1053 C C . CYS A 1 132 ? -5.070 7.137 2.796 1.00 97.00 132 CYS A C 1
ATOM 1055 O O . CYS A 1 132 ? -5.926 6.747 2.005 1.00 97.00 132 CYS A O 1
ATOM 1057 N N . GLU A 1 133 ? -4.050 7.917 2.423 1.00 94.75 133 GLU A N 1
ATOM 1058 C CA . GLU A 1 133 ? -3.810 8.351 1.044 1.00 94.75 133 GLU A CA 1
ATOM 1059 C C . GLU A 1 133 ? -2.484 7.777 0.519 1.00 94.75 133 GLU A C 1
ATOM 1061 O O . GLU A 1 133 ? -1.472 7.924 1.203 1.00 94.75 133 GLU A O 1
ATOM 1066 N N . PRO A 1 134 ? -2.456 7.144 -0.671 1.00 92.81 134 PRO A N 1
ATOM 1067 C CA . PRO A 1 134 ? -3.559 7.006 -1.623 1.00 92.81 134 PRO A CA 1
ATOM 1068 C C . PRO A 1 134 ? -4.683 6.100 -1.097 1.00 92.81 134 PRO A C 1
ATOM 1070 O O . PRO A 1 134 ? -4.441 5.156 -0.347 1.00 92.81 134 PRO A O 1
ATOM 1073 N N . ALA A 1 135 ? -5.921 6.407 -1.479 1.00 92.62 135 ALA A N 1
ATOM 1074 C CA . ALA A 1 135 ? -7.095 5.695 -0.990 1.00 92.62 135 ALA A CA 1
ATOM 1075 C C . ALA A 1 135 ? -7.179 4.244 -1.511 1.00 92.62 135 ALA A C 1
ATOM 1077 O O . ALA A 1 135 ? -7.583 3.998 -2.647 1.00 92.62 135 ALA A O 1
ATOM 1078 N N . PHE A 1 136 ? -6.886 3.279 -0.636 1.00 95.88 136 PHE A N 1
ATOM 1079 C CA . PHE A 1 136 ? -7.197 1.858 -0.828 1.00 95.88 136 PHE A CA 1
ATOM 1080 C C . PHE A 1 136 ? -8.562 1.557 -0.209 1.00 95.88 136 PHE A C 1
ATOM 1082 O O . PHE A 1 136 ? -8.712 1.589 1.015 1.00 95.88 136 PHE A O 1
ATOM 1089 N N . THR A 1 137 ? -9.567 1.323 -1.046 1.00 95.62 137 THR A N 1
ATOM 1090 C CA . THR A 1 137 ? -10.985 1.256 -0.647 1.00 95.62 137 THR A CA 1
ATOM 1091 C C . THR A 1 137 ? -11.577 -0.147 -0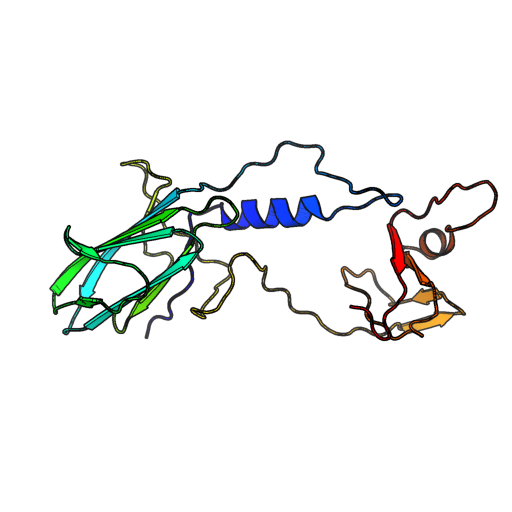.723 1.00 95.62 137 THR A C 1
ATOM 1093 O O . THR A 1 137 ? -12.724 -0.347 -0.324 1.00 95.62 137 THR A O 1
ATOM 1096 N N . SER A 1 138 ? -10.808 -1.134 -1.189 1.00 95.06 138 SER A N 1
ATOM 1097 C CA . SER A 1 138 ? -11.186 -2.542 -1.116 1.00 95.06 138 SER A CA 1
ATOM 1098 C C . SER A 1 138 ? -10.582 -3.200 0.131 1.00 95.06 138 SER A C 1
ATOM 1100 O O . SER A 1 138 ? -9.397 -3.009 0.419 1.00 95.06 138 SER A O 1
ATOM 1102 N N . PRO A 1 139 ? -11.331 -4.047 0.861 1.00 94.75 139 PRO A N 1
ATOM 1103 C CA . PRO A 1 139 ? -10.766 -4.850 1.947 1.00 94.75 139 PRO A CA 1
ATOM 1104 C C . PRO A 1 139 ? -9.690 -5.841 1.471 1.00 94.75 139 PRO A C 1
ATOM 1106 O O . PRO A 1 139 ? -8.928 -6.334 2.302 1.00 94.75 139 PRO A O 1
ATOM 1109 N N . ASP A 1 140 ? -9.625 -6.123 0.167 1.00 94.81 140 ASP A N 1
ATOM 1110 C CA . ASP A 1 140 ? -8.630 -7.007 -0.448 1.00 94.81 140 ASP A CA 1
ATOM 1111 C C . ASP A 1 140 ? -7.409 -6.248 -0.996 1.00 94.81 140 ASP A C 1
ATOM 1113 O O . ASP A 1 140 ? -6.445 -6.877 -1.434 1.00 94.81 140 ASP A O 1
ATOM 1117 N N . ASP A 1 141 ? -7.417 -4.911 -0.941 1.00 95.38 141 ASP A N 1
ATOM 1118 C CA . ASP A 1 141 ? -6.274 -4.106 -1.362 1.00 95.38 141 ASP A CA 1
ATOM 1119 C C . ASP A 1 141 ? -5.013 -4.446 -0.550 1.00 95.38 141 ASP A C 1
ATOM 1121 O O . ASP A 1 141 ? -5.042 -4.749 0.655 1.00 95.38 141 ASP A O 1
ATOM 1125 N N . ASP A 1 142 ? -3.862 -4.362 -1.216 1.00 94.62 142 ASP A N 1
ATOM 1126 C CA . ASP A 1 142 ? -2.570 -4.490 -0.566 1.00 94.62 142 ASP A CA 1
ATOM 1127 C C . ASP A 1 142 ? -1.856 -3.150 -0.481 1.00 94.62 142 ASP A C 1
ATOM 1129 O O . ASP A 1 142 ? -1.267 -2.686 -1.447 1.00 94.62 142 ASP A O 1
ATOM 1133 N N . VAL A 1 143 ? -1.859 -2.561 0.716 1.00 95.44 143 VAL A N 1
ATOM 1134 C CA . VAL A 1 143 ? -1.139 -1.314 1.007 1.00 95.44 143 VAL A CA 1
ATOM 1135 C C . VAL A 1 143 ? 0.372 -1.431 0.818 1.00 95.44 143 VAL A C 1
ATOM 1137 O O . VAL A 1 143 ? 1.053 -0.415 0.820 1.00 95.44 143 VAL A O 1
ATOM 1140 N N . ASP A 1 144 ? 0.919 -2.644 0.689 1.00 94.00 144 ASP A N 1
ATOM 1141 C CA . ASP A 1 144 ? 2.320 -2.841 0.325 1.00 94.00 144 ASP A CA 1
ATOM 1142 C C . ASP A 1 144 ? 2.576 -2.784 -1.190 1.00 94.00 144 ASP A C 1
ATOM 1144 O O . ASP A 1 144 ? 3.735 -2.768 -1.617 1.00 94.00 144 ASP A O 1
ATOM 1148 N N . VAL A 1 145 ? 1.531 -2.746 -2.006 1.00 92.06 145 VAL A N 1
ATOM 1149 C CA . VAL A 1 145 ? 1.635 -2.615 -3.453 1.00 92.06 145 VAL A CA 1
ATOM 1150 C C . VAL A 1 145 ? 1.194 -1.209 -3.818 1.00 92.06 145 VAL A C 1
ATOM 1152 O O . VAL A 1 145 ? 0.027 -0.847 -3.690 1.00 92.06 145 VAL A O 1
ATOM 1155 N N . PHE A 1 146 ? 2.145 -0.398 -4.281 1.00 87.12 146 PHE A N 1
ATOM 1156 C CA . PHE A 1 146 ? 1.816 0.931 -4.773 1.00 87.12 146 PHE A CA 1
ATOM 1157 C C . PHE A 1 146 ? 0.873 0.804 -5.983 1.00 87.12 146 PHE A C 1
ATOM 1159 O O . PHE A 1 146 ? 1.171 0.012 -6.885 1.00 87.12 146 PHE A O 1
ATOM 1166 N N . PRO A 1 147 ? -0.239 1.557 -6.037 1.00 81.19 147 PRO A N 1
ATOM 1167 C CA . PRO A 1 147 ? -1.229 1.436 -7.099 1.00 81.19 147 PRO A CA 1
ATOM 1168 C C . PRO A 1 147 ? -0.718 2.105 -8.382 1.00 81.19 147 PRO A C 1
ATOM 1170 O O . PRO A 1 147 ? -1.106 3.219 -8.730 1.00 81.19 147 PRO A O 1
ATOM 1173 N N . PHE A 1 148 ? 0.188 1.434 -9.093 1.00 81.75 148 PHE A N 1
ATOM 1174 C CA . PHE A 1 148 ? 0.592 1.840 -10.434 1.00 81.75 148 PHE A CA 1
ATOM 1175 C C . PHE A 1 148 ? -0.481 1.463 -11.450 1.00 81.75 148 PHE A C 1
ATOM 1177 O O . PHE A 1 148 ? -1.087 0.395 -11.386 1.00 81.75 148 PHE A O 1
ATOM 1184 N N . THR A 1 149 ? -0.673 2.334 -12.436 1.00 84.19 149 THR A N 1
ATOM 1185 C CA . THR A 1 149 ? -1.380 1.989 -13.668 1.00 84.19 149 THR A CA 1
ATOM 1186 C C . THR A 1 149 ? -0.364 1.967 -14.795 1.00 84.19 149 THR A C 1
ATOM 1188 O O . THR A 1 149 ? 0.402 2.914 -14.958 1.00 84.19 149 THR A O 1
ATOM 1191 N N . TYR A 1 150 ? -0.367 0.894 -15.577 1.00 88.81 150 TYR A N 1
ATOM 1192 C CA . TYR A 1 150 ? 0.460 0.776 -16.770 1.00 88.81 150 TYR A CA 1
ATOM 1193 C C . TYR A 1 150 ? -0.378 1.117 -17.995 1.00 88.81 150 TYR A C 1
ATOM 1195 O O . TYR A 1 150 ? -1.515 0.664 -18.121 1.00 88.81 150 TYR A O 1
ATOM 1203 N N . THR A 1 151 ? 0.193 1.902 -18.902 1.00 92.88 151 THR A N 1
ATOM 1204 C CA . THR A 1 151 ? -0.391 2.159 -20.221 1.00 92.88 151 THR A CA 1
ATOM 1205 C C . THR A 1 151 ? 0.541 1.561 -21.268 1.00 92.88 151 THR A C 1
ATOM 1207 O O . THR A 1 151 ? 1.711 1.940 -21.275 1.00 92.88 151 THR A O 1
ATOM 1210 N N . PRO A 1 152 ? 0.067 0.647 -22.136 1.00 94.75 152 PRO A N 1
ATOM 1211 C CA . PRO A 1 152 ? 0.887 0.112 -23.216 1.00 94.75 152 PRO A CA 1
ATOM 1212 C C . PRO A 1 152 ? 1.354 1.224 -24.160 1.00 94.75 152 PRO A C 1
ATOM 1214 O O . PRO A 1 152 ? 0.552 2.054 -24.594 1.00 94.75 152 PRO A O 1
ATOM 1217 N N . ILE A 1 153 ? 2.646 1.228 -24.485 1.00 95.94 153 ILE A N 1
ATOM 1218 C CA . ILE A 1 153 ? 3.258 2.141 -25.454 1.00 95.94 153 ILE A CA 1
ATOM 1219 C C . ILE A 1 153 ? 4.106 1.292 -26.397 1.00 95.94 153 ILE A C 1
ATOM 1221 O O . ILE A 1 153 ? 4.962 0.539 -25.946 1.00 95.94 153 ILE A O 1
ATOM 1225 N N . ALA A 1 154 ? 3.857 1.414 -27.700 1.00 97.06 154 ALA A N 1
ATOM 1226 C CA . ALA A 1 154 ? 4.686 0.800 -28.732 1.00 97.06 154 ALA A CA 1
ATOM 1227 C C . ALA A 1 154 ? 5.819 1.758 -29.148 1.00 97.06 154 ALA A C 1
ATOM 1229 O O . ALA A 1 154 ? 5.626 2.977 -29.071 1.00 97.06 154 ALA A O 1
ATOM 1230 N N . PRO A 1 155 ? 6.969 1.242 -29.620 1.00 97.12 155 PRO A N 1
ATOM 1231 C CA . PRO A 1 155 ? 8.009 2.080 -30.204 1.00 97.12 155 PRO A CA 1
ATOM 1232 C C . PRO A 1 155 ? 7.474 2.831 -31.432 1.00 97.12 155 PRO A C 1
ATOM 1234 O O . PRO A 1 155 ? 6.678 2.299 -32.209 1.00 97.12 155 PRO A O 1
ATOM 1237 N N . VAL A 1 156 ? 7.917 4.075 -31.608 1.00 98.12 156 VAL A N 1
ATOM 1238 C CA . VAL A 1 156 ? 7.576 4.914 -32.767 1.00 98.12 156 VAL A CA 1
ATOM 1239 C C . VAL A 1 156 ? 8.495 4.649 -33.960 1.00 98.12 156 VAL A C 1
ATOM 1241 O O . VAL A 1 156 ? 8.115 4.938 -35.094 1.00 98.12 156 VAL A O 1
ATOM 1244 N N . SER A 1 157 ? 9.684 4.088 -33.717 1.00 97.69 157 SER A N 1
ATOM 1245 C CA . SER A 1 157 ? 10.641 3.672 -34.743 1.00 97.69 157 SER A CA 1
ATOM 1246 C C . SER A 1 157 ? 11.426 2.441 -34.286 1.00 97.69 157 SER A C 1
ATOM 1248 O O . SER A 1 157 ? 11.679 2.263 -33.094 1.00 97.69 157 SER A O 1
ATOM 1250 N N . VAL A 1 158 ? 11.810 1.594 -35.242 1.00 97.12 158 VAL A N 1
ATOM 1251 C CA . VAL A 1 158 ? 12.643 0.405 -35.020 1.00 97.12 158 VAL A CA 1
ATOM 1252 C C . VAL A 1 158 ? 13.708 0.349 -36.113 1.00 97.12 158 VAL A C 1
ATOM 1254 O O . VAL A 1 158 ? 13.365 0.320 -37.296 1.00 97.12 158 VAL A O 1
ATOM 1257 N N . ASP A 1 159 ? 14.980 0.321 -35.719 1.00 95.31 159 ASP A N 1
ATOM 1258 C CA . ASP A 1 159 ? 16.130 0.148 -36.615 1.00 95.31 159 ASP A CA 1
ATOM 1259 C C . ASP A 1 159 ? 16.987 -1.029 -36.136 1.00 95.31 159 ASP A C 1
ATOM 1261 O O . ASP A 1 159 ? 17.696 -0.949 -35.132 1.00 95.31 159 ASP A O 1
ATOM 1265 N N . GLY A 1 160 ? 16.868 -2.170 -36.817 1.00 93.38 160 GLY A N 1
ATOM 1266 C CA . GLY A 1 160 ? 17.464 -3.421 -36.353 1.00 93.38 160 GLY A CA 1
ATOM 1267 C C . GLY A 1 160 ? 16.933 -3.811 -34.970 1.00 93.38 160 GLY A C 1
ATOM 1268 O O . GLY A 1 160 ? 15.754 -4.125 -34.832 1.00 93.38 160 GLY A O 1
ATOM 1269 N N . SER A 1 161 ? 17.811 -3.803 -33.965 1.00 91.94 161 SER A N 1
ATOM 1270 C CA . SER A 1 161 ? 17.492 -4.083 -32.557 1.00 91.94 161 SER A CA 1
ATOM 1271 C C . SER A 1 161 ? 17.304 -2.825 -31.701 1.00 91.94 161 SER A C 1
ATOM 1273 O O . SER A 1 161 ? 17.124 -2.940 -30.492 1.00 91.94 161 SER A O 1
ATOM 1275 N N . LEU A 1 162 ? 17.388 -1.626 -32.288 1.00 95.69 162 LEU A N 1
ATOM 1276 C CA . LEU A 1 162 ? 17.186 -0.364 -31.582 1.00 95.69 162 LEU A CA 1
ATOM 1277 C C . LEU A 1 162 ? 15.715 0.055 -31.676 1.00 95.69 162 LEU A C 1
ATOM 1279 O O . LEU A 1 162 ? 15.192 0.279 -32.770 1.00 95.69 162 LEU A O 1
ATOM 1283 N N . HIS A 1 163 ? 15.059 0.179 -30.523 1.00 96.88 163 HIS A N 1
ATOM 1284 C CA . HIS A 1 163 ? 13.654 0.567 -30.405 1.00 96.88 163 HIS A CA 1
ATOM 1285 C C . HIS A 1 163 ? 13.543 1.969 -29.796 1.00 96.88 163 HIS A C 1
ATOM 1287 O O . HIS A 1 163 ? 13.875 2.166 -28.630 1.00 96.88 163 HIS A O 1
ATOM 1293 N N . ASP A 1 164 ? 13.046 2.934 -30.571 1.00 97.38 164 ASP A N 1
ATOM 1294 C CA . ASP A 1 164 ? 12.820 4.307 -30.113 1.00 97.38 164 ASP A CA 1
ATOM 1295 C C . ASP A 1 164 ? 11.347 4.499 -29.727 1.00 97.38 164 ASP A C 1
ATOM 1297 O O . ASP A 1 164 ? 10.443 4.276 -30.536 1.00 97.38 164 ASP A O 1
ATOM 1301 N N . PHE A 1 165 ? 11.096 4.930 -28.491 1.00 97.25 165 PHE A N 1
ATOM 1302 C CA . PHE A 1 165 ? 9.756 5.211 -27.961 1.00 97.25 165 PHE A CA 1
ATOM 1303 C C . PHE A 1 165 ? 9.318 6.675 -28.146 1.00 97.25 165 PHE A C 1
ATOM 1305 O O . PHE A 1 165 ? 8.195 7.041 -27.788 1.00 97.25 165 PHE A O 1
ATOM 1312 N N . GLY A 1 166 ? 10.178 7.519 -28.722 1.00 96.44 166 GLY A N 1
ATOM 1313 C CA . GLY A 1 166 ? 9.907 8.906 -29.105 1.00 96.44 166 GLY A CA 1
ATOM 1314 C C . GLY A 1 166 ? 9.899 9.903 -27.945 1.00 96.44 166 GLY A C 1
ATOM 1315 O O . GLY A 1 166 ? 9.664 11.093 -28.161 1.00 96.44 166 GLY A O 1
ATOM 1316 N N . ARG A 1 167 ? 10.105 9.428 -26.714 1.00 95.31 167 ARG A N 1
ATOM 1317 C CA . ARG A 1 167 ? 10.209 10.218 -25.482 1.00 95.31 167 ARG A CA 1
ATOM 1318 C C . ARG A 1 167 ? 10.820 9.379 -24.365 1.00 95.31 167 ARG A C 1
ATOM 1320 O O . ARG A 1 167 ? 10.745 8.154 -24.402 1.00 95.31 167 ARG A O 1
ATOM 1327 N N . GLU A 1 168 ? 11.324 10.055 -23.343 1.00 95.69 168 GLU A N 1
ATOM 1328 C CA . GLU A 1 168 ? 11.750 9.435 -22.089 1.00 95.69 168 GLU A CA 1
ATOM 1329 C C . GLU A 1 168 ? 10.562 8.763 -21.375 1.00 95.69 168 GLU A C 1
ATOM 1331 O O . GLU A 1 168 ? 9.447 9.305 -21.343 1.00 95.69 168 GLU A O 1
ATOM 1336 N N . LEU A 1 169 ? 10.789 7.565 -20.829 1.00 93.94 169 LEU A N 1
ATOM 1337 C CA . LEU A 1 169 ? 9.780 6.745 -20.161 1.00 93.94 169 LEU A CA 1
ATOM 1338 C C . LEU A 1 169 ? 10.351 6.107 -18.893 1.00 93.94 169 LEU A C 1
ATOM 1340 O O . LEU A 1 169 ? 11.467 5.602 -18.891 1.00 93.94 169 LEU A O 1
ATOM 1344 N N . PHE A 1 170 ? 9.519 6.018 -17.855 1.00 90.88 170 PHE A N 1
ATOM 1345 C CA . PHE A 1 170 ? 9.704 5.062 -16.766 1.00 90.88 170 PHE A CA 1
ATOM 1346 C C . PHE A 1 170 ? 8.721 3.913 -16.980 1.00 90.88 170 PHE A C 1
ATOM 1348 O O . PHE A 1 170 ? 7.508 4.086 -16.824 1.00 90.88 170 PHE A O 1
ATOM 1355 N N . ALA A 1 171 ? 9.229 2.765 -17.412 1.00 91.25 171 ALA A N 1
ATOM 1356 C CA . ALA A 1 171 ? 8.409 1.665 -17.896 1.00 91.25 171 ALA A CA 1
ATOM 1357 C C . ALA A 1 171 ? 9.014 0.309 -17.532 1.00 91.25 171 ALA A C 1
ATOM 1359 O O . ALA A 1 171 ? 10.148 0.209 -17.077 1.00 91.25 171 ALA A O 1
ATOM 1360 N N . VAL A 1 172 ? 8.217 -0.730 -17.751 1.00 90.75 172 VAL A N 1
ATOM 1361 C CA . VAL A 1 172 ? 8.677 -2.115 -17.796 1.00 90.75 172 VAL A CA 1
ATOM 1362 C C . VAL A 1 172 ? 8.553 -2.564 -19.246 1.00 90.75 172 VAL A C 1
ATOM 1364 O O . VAL A 1 172 ? 7.559 -2.223 -19.897 1.00 90.75 172 VAL A O 1
ATOM 1367 N N . LEU A 1 173 ? 9.559 -3.267 -19.764 1.00 93.50 173 LEU A N 1
ATOM 1368 C CA . LEU A 1 173 ? 9.548 -3.753 -21.138 1.00 93.50 173 LEU A CA 1
ATOM 1369 C C . LEU A 1 173 ? 8.670 -5.009 -21.247 1.00 93.50 173 LEU A C 1
ATOM 1371 O O . LEU A 1 173 ? 8.796 -5.928 -20.443 1.00 93.50 173 LEU A O 1
ATOM 1375 N N . GLU A 1 174 ? 7.790 -5.048 -22.248 1.00 95.12 174 GLU A N 1
ATOM 1376 C CA . GLU A 1 174 ? 6.930 -6.199 -22.544 1.00 95.12 174 GLU A CA 1
ATOM 1377 C C . GLU A 1 174 ? 7.209 -6.687 -23.970 1.00 95.12 174 GLU A C 1
ATOM 1379 O O . GLU A 1 174 ? 7.104 -5.906 -24.919 1.00 95.12 174 GLU A O 1
ATOM 1384 N N . PHE A 1 175 ? 7.600 -7.955 -24.124 1.00 94.69 175 PHE A N 1
ATOM 1385 C CA . PHE A 1 175 ? 7.925 -8.542 -25.428 1.00 94.69 175 PHE A CA 1
ATOM 1386 C C . PHE A 1 175 ? 7.836 -10.073 -25.431 1.00 94.69 175 PHE A C 1
ATOM 1388 O O . PHE A 1 175 ? 7.985 -10.730 -24.398 1.00 94.69 175 PHE A O 1
ATOM 1395 N N . ASP A 1 176 ? 7.623 -10.635 -26.620 1.00 95.62 176 ASP A N 1
ATOM 1396 C CA . ASP A 1 176 ? 7.672 -12.076 -26.868 1.00 95.62 176 ASP A CA 1
ATOM 1397 C C . ASP A 1 176 ? 9.061 -12.488 -27.375 1.00 95.62 176 ASP A C 1
ATOM 1399 O O . ASP A 1 176 ? 9.730 -11.729 -28.079 1.00 95.62 176 ASP A O 1
ATOM 1403 N N . ALA A 1 177 ? 9.484 -13.707 -27.043 1.00 94.75 177 ALA A N 1
ATOM 1404 C CA . ALA A 1 177 ? 10.776 -14.266 -27.442 1.00 94.75 177 ALA A CA 1
ATOM 1405 C C . ALA A 1 177 ? 10.691 -15.784 -27.647 1.00 94.75 177 ALA A C 1
ATOM 1407 O O . ALA A 1 177 ? 9.777 -16.435 -27.137 1.00 94.75 177 ALA A O 1
ATOM 1408 N N . ASP A 1 178 ? 11.656 -16.374 -28.356 1.00 95.56 178 ASP A N 1
ATOM 1409 C CA . ASP A 1 178 ? 11.829 -17.826 -28.315 1.00 95.56 178 ASP A CA 1
ATOM 1410 C C . ASP A 1 178 ? 12.425 -18.217 -26.947 1.00 95.56 178 ASP A C 1
ATOM 1412 O O . ASP A 1 178 ? 13.459 -17.671 -26.557 1.00 95.56 178 ASP A O 1
ATOM 1416 N N . PRO A 1 179 ? 11.833 -19.168 -26.198 1.00 95.81 179 PRO A N 1
ATOM 1417 C CA . PRO A 1 179 ? 12.408 -19.644 -24.941 1.00 95.81 179 PRO A CA 1
ATOM 1418 C C . PRO A 1 179 ? 13.848 -20.172 -25.047 1.00 95.81 179 PRO A C 1
ATOM 1420 O O . PRO A 1 179 ? 14.528 -20.257 -24.023 1.00 95.81 179 PRO A O 1
ATOM 1423 N N . ALA A 1 180 ? 14.297 -20.572 -26.241 1.00 96.31 180 ALA A N 1
ATOM 1424 C CA . ALA A 1 180 ? 15.667 -21.013 -26.492 1.00 96.31 180 ALA A CA 1
ATOM 1425 C C . ALA A 1 180 ? 16.672 -19.853 -26.600 1.00 96.31 180 ALA A C 1
ATOM 1427 O O . ALA A 1 180 ? 17.875 -20.084 -26.442 1.00 96.31 180 ALA A O 1
ATOM 1428 N N . ASP A 1 181 ? 16.201 -18.630 -26.846 1.00 95.38 181 ASP A N 1
ATOM 1429 C CA . ASP A 1 181 ? 17.061 -17.468 -27.016 1.00 95.38 181 ASP A CA 1
ATOM 1430 C C . ASP A 1 181 ? 17.552 -16.922 -25.671 1.00 95.38 181 ASP A C 1
ATOM 1432 O O . ASP A 1 181 ? 16.898 -17.001 -24.627 1.00 95.38 181 ASP A O 1
ATOM 1436 N N . THR A 1 182 ? 18.750 -16.341 -25.709 1.00 95.62 182 THR A N 1
ATOM 1437 C CA . THR A 1 182 ? 19.279 -15.487 -24.644 1.00 95.62 182 THR A CA 1
ATOM 1438 C C . THR A 1 182 ? 19.358 -14.075 -25.192 1.00 95.62 182 THR A C 1
ATOM 1440 O O . THR A 1 182 ? 20.103 -13.818 -26.136 1.00 95.62 182 THR A O 1
ATOM 1443 N N . ILE A 1 183 ? 18.564 -13.180 -24.614 1.00 93.50 183 ILE A N 1
ATOM 1444 C CA . ILE A 1 183 ? 18.384 -11.810 -25.085 1.00 93.50 183 ILE A CA 1
ATOM 1445 C C . ILE A 1 183 ? 18.963 -10.869 -24.039 1.00 93.50 183 ILE A C 1
ATOM 1447 O O . ILE A 1 183 ? 18.565 -10.913 -22.876 1.00 93.50 183 ILE A O 1
ATOM 1451 N N . THR A 1 184 ? 19.879 -10.003 -24.462 1.00 92.31 184 THR A N 1
ATOM 1452 C CA . THR A 1 184 ? 20.334 -8.872 -23.653 1.00 92.31 184 THR A CA 1
ATOM 1453 C C . THR A 1 184 ? 19.588 -7.623 -24.095 1.00 92.31 184 THR A C 1
ATOM 1455 O O . THR A 1 184 ? 19.651 -7.239 -25.262 1.00 92.31 184 THR A O 1
ATOM 1458 N N . VAL A 1 185 ? 18.882 -7.002 -23.157 1.00 93.12 185 VAL A N 1
ATOM 1459 C CA . VAL A 1 185 ? 18.201 -5.722 -23.343 1.00 93.12 185 VAL A CA 1
ATOM 1460 C C . VAL A 1 185 ? 19.075 -4.641 -22.728 1.00 93.12 185 VAL A C 1
ATOM 1462 O O . VAL A 1 185 ? 19.493 -4.764 -21.579 1.00 93.12 185 VAL A O 1
ATOM 1465 N N . VAL A 1 186 ? 19.350 -3.590 -23.495 1.00 93.88 186 VAL A N 1
ATOM 1466 C CA . VAL A 1 186 ? 20.145 -2.437 -23.064 1.00 93.88 186 VAL A CA 1
ATOM 1467 C C . VAL A 1 186 ? 19.249 -1.214 -23.115 1.00 93.88 186 VAL A C 1
ATOM 1469 O O . VAL A 1 186 ? 18.611 -0.952 -24.135 1.00 93.88 186 VAL A O 1
ATOM 1472 N N . TYR A 1 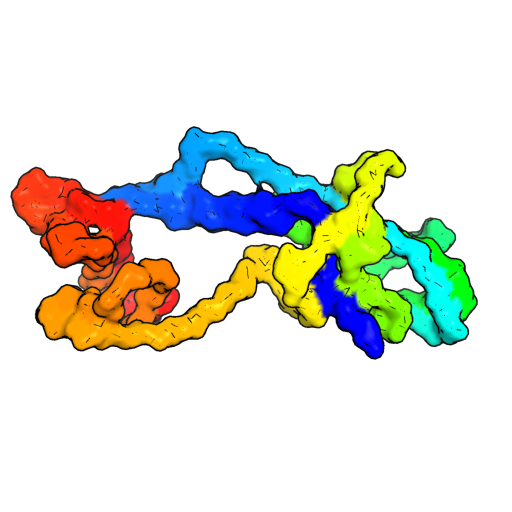187 ? 19.187 -0.485 -22.009 1.00 94.00 187 TYR A N 1
ATOM 1473 C CA . TYR A 1 187 ? 18.361 0.706 -21.883 1.00 94.00 187 TYR A CA 1
ATOM 1474 C C . TYR A 1 187 ? 19.230 1.951 -22.036 1.00 94.00 187 TYR A C 1
ATOM 1476 O O . TYR A 1 187 ? 20.399 1.949 -21.655 1.00 94.00 187 TYR A O 1
ATOM 1484 N N . GLY A 1 188 ? 18.650 3.021 -22.574 1.00 93.94 188 GLY A N 1
ATOM 1485 C CA . GLY A 1 188 ? 19.318 4.311 -22.620 1.00 93.94 188 GLY A CA 1
ATOM 1486 C C . GLY A 1 188 ? 18.365 5.464 -22.891 1.00 93.94 188 GLY A C 1
ATOM 1487 O O . GLY A 1 188 ? 17.370 5.314 -23.601 1.00 93.94 188 GLY A O 1
ATOM 1488 N N . GLU A 1 189 ? 18.695 6.626 -22.340 1.00 94.56 189 GLU A N 1
ATOM 1489 C CA . GLU A 1 189 ? 18.031 7.906 -22.626 1.00 94.56 189 GLU A CA 1
ATOM 1490 C C . GLU A 1 189 ? 18.533 8.516 -23.950 1.00 94.56 189 GLU A C 1
ATOM 1492 O O . GLU A 1 189 ? 18.008 9.519 -24.437 1.00 94.56 189 GLU A O 1
ATOM 1497 N N . SER A 1 190 ? 19.551 7.893 -24.552 1.00 92.62 190 SER A N 1
ATOM 1498 C CA . SER A 1 190 ? 20.168 8.267 -25.822 1.00 92.62 190 SER A CA 1
ATOM 1499 C C . SER A 1 190 ? 20.531 7.033 -26.654 1.00 92.62 190 SER A C 1
ATOM 1501 O O . SER A 1 190 ? 20.668 5.924 -26.130 1.00 92.62 190 SER A O 1
ATOM 1503 N N . VAL A 1 191 ? 20.717 7.228 -27.963 1.00 92.56 191 VAL A N 1
ATOM 1504 C CA . VAL A 1 191 ? 21.154 6.157 -28.876 1.00 92.56 191 VAL A CA 1
ATOM 1505 C C . VAL A 1 191 ? 22.550 5.674 -28.495 1.00 92.56 191 VAL A C 1
ATOM 1507 O O . VAL A 1 191 ? 22.824 4.476 -28.518 1.00 92.56 191 VAL A O 1
ATOM 1510 N N . GLU A 1 192 ? 23.427 6.603 -28.126 1.00 90.56 192 GLU A N 1
ATOM 1511 C CA . GLU A 1 192 ? 24.791 6.331 -27.695 1.00 90.56 192 GLU A CA 1
ATOM 1512 C C . GLU A 1 192 ? 24.796 5.376 -26.498 1.00 90.56 192 GLU A C 1
ATOM 1514 O O . GLU A 1 192 ? 25.458 4.342 -26.541 1.00 90.56 192 GLU A O 1
ATOM 1519 N N . GLU A 1 193 ? 23.993 5.656 -25.471 1.00 89.62 193 GLU A N 1
ATOM 1520 C CA . GLU A 1 193 ? 23.878 4.795 -24.291 1.00 89.62 193 GLU A CA 1
ATOM 1521 C C . GLU A 1 193 ? 23.313 3.408 -24.640 1.00 89.62 193 GLU A C 1
ATOM 1523 O O . GLU A 1 193 ? 23.917 2.390 -24.296 1.00 89.62 193 GLU A O 1
ATOM 1528 N N . ALA A 1 194 ? 22.216 3.356 -25.405 1.00 91.81 194 ALA A N 1
ATOM 1529 C CA . ALA A 1 194 ? 21.545 2.105 -25.765 1.00 91.81 194 ALA A CA 1
ATOM 1530 C C . ALA A 1 194 ? 22.387 1.180 -26.672 1.00 91.81 194 ALA A C 1
ATOM 1532 O O . ALA A 1 194 ? 22.087 -0.007 -26.797 1.00 91.81 194 ALA A O 1
ATOM 1533 N N . THR A 1 195 ? 23.444 1.698 -27.309 1.00 88.75 195 THR A N 1
ATOM 1534 C CA . THR A 1 195 ? 24.301 0.951 -28.252 1.00 88.75 195 THR A CA 1
ATOM 1535 C C . THR A 1 195 ? 25.717 0.686 -27.735 1.00 88.75 195 THR A C 1
ATOM 1537 O O . THR A 1 195 ? 26.547 0.127 -28.451 1.00 88.75 195 THR A O 1
ATOM 1540 N N . THR A 1 196 ? 26.000 1.039 -26.479 1.00 81.12 196 THR A N 1
ATOM 1541 C CA . THR A 1 196 ? 27.344 0.942 -25.886 1.00 81.12 196 THR A CA 1
ATOM 1542 C C . THR A 1 196 ? 27.731 -0.488 -25.450 1.00 81.12 196 THR A C 1
ATOM 1544 O O . THR A 1 196 ? 28.912 -0.802 -25.278 1.00 81.12 196 THR A O 1
ATOM 1547 N N . PHE A 1 197 ? 26.767 -1.397 -25.275 1.00 76.38 197 PHE A N 1
ATOM 1548 C CA . PHE A 1 197 ? 27.033 -2.743 -24.751 1.00 76.38 197 PHE A CA 1
ATOM 1549 C C . PHE A 1 197 ? 27.842 -3.622 -25.727 1.00 76.38 197 PHE A C 1
ATOM 1551 O O . PHE A 1 197 ? 27.497 -3.751 -26.900 1.00 76.38 197 PHE A O 1
ATOM 1558 N N . GLY A 1 198 ? 28.903 -4.278 -25.233 1.00 68.25 198 GLY A N 1
ATOM 1559 C CA . GLY A 1 198 ? 29.710 -5.230 -26.010 1.00 68.25 198 GLY A CA 1
ATOM 1560 C C . GLY A 1 198 ? 30.791 -4.624 -26.923 1.00 68.25 198 GLY A C 1
ATOM 1561 O O . GLY A 1 198 ? 31.381 -5.353 -27.728 1.00 68.25 198 GLY A O 1
ATOM 1562 N N . LEU A 1 199 ? 31.087 -3.322 -26.815 1.00 61.84 199 LEU A N 1
ATOM 1563 C CA . LEU A 1 199 ? 32.144 -2.673 -27.599 1.00 61.84 199 LEU A CA 1
ATOM 1564 C C . LEU A 1 199 ? 33.566 -3.064 -27.119 1.00 61.84 199 LEU A C 1
ATOM 1566 O O . LEU A 1 199 ? 33.844 -3.102 -25.918 1.00 61.84 199 LEU A O 1
ATOM 1570 N N . PRO A 1 200 ? 34.527 -3.334 -28.030 1.00 52.91 200 PRO A N 1
ATOM 1571 C CA . PRO A 1 200 ? 35.896 -3.679 -27.645 1.00 52.91 200 PRO A CA 1
ATOM 1572 C C . PRO A 1 200 ? 36.587 -2.543 -26.872 1.00 52.91 200 PRO A C 1
ATOM 1574 O O . PRO A 1 200 ? 36.699 -1.430 -27.376 1.00 52.91 200 PRO A O 1
ATOM 1577 N N . ASN A 1 201 ? 37.151 -2.862 -25.700 1.00 56.12 201 ASN A N 1
ATOM 1578 C CA . ASN A 1 201 ? 37.836 -1.953 -24.755 1.00 56.12 201 ASN A CA 1
ATOM 1579 C C . ASN A 1 201 ? 36.931 -1.067 -23.883 1.00 56.12 201 ASN A C 1
ATOM 1581 O O . ASN A 1 201 ? 37.446 -0.329 -23.043 1.00 56.12 201 ASN A O 1
ATOM 1585 N N . GLU A 1 202 ? 35.616 -1.215 -23.999 1.00 56.38 202 GLU A N 1
ATOM 1586 C CA . GLU A 1 202 ? 34.627 -0.619 -23.108 1.00 56.38 202 GLU A CA 1
ATOM 1587 C C . GLU A 1 202 ? 33.948 -1.764 -22.363 1.00 56.38 202 GLU A C 1
ATOM 1589 O O . GLU A 1 202 ? 33.018 -2.384 -22.866 1.00 56.38 202 GLU A O 1
ATOM 1594 N N . ARG A 1 203 ? 34.486 -2.141 -21.196 1.00 51.88 203 ARG A N 1
ATOM 1595 C CA . ARG A 1 203 ? 33.829 -3.150 -20.353 1.00 51.88 203 ARG A CA 1
ATOM 1596 C C . ARG A 1 203 ? 32.436 -2.630 -20.004 1.00 51.88 203 ARG A C 1
ATOM 1598 O O . ARG A 1 203 ? 32.361 -1.703 -19.212 1.00 51.88 203 ARG A O 1
ATOM 1605 N N . ASP A 1 204 ? 31.403 -3.217 -20.604 1.00 61.22 204 ASP A N 1
ATOM 1606 C CA . ASP A 1 204 ? 29.981 -3.103 -20.263 1.00 61.22 204 ASP A CA 1
ATOM 1607 C C . ASP A 1 204 ? 29.578 -1.727 -19.701 1.00 61.22 204 ASP A C 1
ATOM 1609 O O . ASP A 1 204 ? 29.039 -1.613 -18.605 1.00 61.22 204 ASP A O 1
ATOM 1613 N N . ASN A 1 205 ? 29.865 -0.666 -20.463 1.00 70.31 205 ASN A N 1
ATOM 1614 C CA . ASN A 1 205 ? 29.580 0.724 -20.082 1.00 70.31 205 ASN A CA 1
ATOM 1615 C C . ASN A 1 205 ? 28.074 1.058 -20.102 1.00 70.31 205 ASN A C 1
ATOM 1617 O O . ASN A 1 205 ? 27.699 2.185 -19.780 1.00 70.31 205 ASN A O 1
ATOM 1621 N N . ALA A 1 206 ? 27.213 0.111 -20.487 1.00 82.69 206 ALA A N 1
ATOM 1622 C CA . ALA A 1 206 ? 25.775 0.294 -20.381 1.00 82.69 206 ALA A CA 1
ATOM 1623 C C . ALA A 1 206 ? 25.396 0.475 -18.911 1.00 82.69 206 ALA A C 1
ATOM 1625 O O . ALA A 1 206 ? 25.659 -0.394 -18.075 1.00 82.69 206 ALA A O 1
ATOM 1626 N N . LEU A 1 207 ? 24.763 1.606 -18.609 1.00 86.38 207 LEU A N 1
ATOM 1627 C CA . LEU A 1 207 ? 24.364 1.922 -17.247 1.00 86.38 207 LEU A CA 1
ATOM 1628 C C . LEU A 1 207 ? 23.309 0.927 -16.754 1.00 86.38 207 LEU A C 1
ATOM 1630 O O . LEU A 1 207 ? 23.445 0.395 -15.653 1.00 86.38 207 LEU A O 1
ATOM 1634 N N . ILE A 1 208 ? 22.312 0.633 -17.594 1.00 90.75 208 ILE A N 1
ATOM 1635 C CA . ILE A 1 208 ? 21.214 -0.289 -17.298 1.00 90.75 208 ILE A CA 1
ATOM 1636 C C . ILE A 1 208 ? 21.080 -1.304 -18.434 1.00 90.75 208 ILE A C 1
ATOM 1638 O O . ILE A 1 208 ? 20.887 -0.951 -19.599 1.00 90.75 208 ILE A O 1
ATOM 1642 N N . TYR A 1 209 ? 21.161 -2.582 -18.087 1.00 91.81 209 TYR A N 1
ATOM 1643 C CA . TYR A 1 209 ? 20.910 -3.690 -18.997 1.00 91.81 209 TYR A CA 1
ATOM 1644 C C . TYR A 1 209 ? 20.428 -4.903 -18.205 1.00 91.81 209 TYR A C 1
ATOM 1646 O O . TYR A 1 209 ? 20.726 -5.045 -17.020 1.00 91.81 209 TYR A O 1
ATOM 1654 N N . GLU A 1 210 ? 19.730 -5.809 -18.874 1.00 91.06 210 GLU A N 1
ATOM 1655 C CA . GLU A 1 210 ? 19.357 -7.106 -18.317 1.00 91.06 210 GLU A CA 1
ATOM 1656 C C . GLU A 1 210 ? 19.549 -8.207 -19.357 1.00 91.06 210 GLU A C 1
ATOM 1658 O O . GLU A 1 210 ? 19.543 -7.959 -20.562 1.00 91.06 210 GLU A O 1
ATOM 1663 N N . THR A 1 211 ? 19.747 -9.444 -18.902 1.00 91.12 211 THR A N 1
ATOM 1664 C CA . THR A 1 211 ? 19.808 -10.613 -19.785 1.00 91.12 211 THR A CA 1
ATOM 1665 C C . THR A 1 211 ? 18.750 -11.616 -19.377 1.00 91.12 211 THR A C 1
ATOM 1667 O O . THR A 1 211 ? 18.734 -12.094 -18.242 1.00 91.12 211 THR A O 1
ATOM 1670 N N . VAL A 1 212 ? 17.881 -11.956 -20.322 1.00 93.38 212 VAL A N 1
ATOM 1671 C CA . VAL A 1 212 ? 16.736 -12.832 -20.108 1.00 93.38 212 VAL A CA 1
ATOM 1672 C C . VAL A 1 212 ? 16.778 -14.038 -21.045 1.00 93.38 212 VAL A C 1
ATOM 1674 O O . VAL A 1 212 ? 17.310 -13.977 -22.151 1.00 93.38 212 VAL A O 1
ATOM 1677 N N . SER A 1 213 ? 16.249 -15.170 -20.583 1.00 95.94 213 SER A N 1
ATOM 1678 C CA . SER A 1 213 ? 16.109 -16.407 -21.370 1.00 95.94 213 SER A CA 1
ATOM 1679 C C . SER A 1 213 ? 15.027 -17.314 -20.771 1.00 95.94 213 SER A C 1
ATOM 1681 O O . SER A 1 213 ? 14.549 -17.065 -19.655 1.00 95.94 213 SER A O 1
ATOM 1683 N N . GLY A 1 214 ? 14.579 -18.330 -21.514 1.00 95.75 214 GLY A N 1
ATOM 1684 C CA . GLY A 1 214 ? 13.716 -19.390 -20.983 1.00 95.75 214 GLY A CA 1
ATOM 1685 C C . GLY A 1 214 ? 12.220 -19.078 -20.864 1.00 95.75 214 GLY A C 1
ATOM 1686 O O . GLY A 1 214 ? 11.495 -19.887 -20.279 1.00 95.75 214 GLY A O 1
ATOM 1687 N N . LYS A 1 215 ? 11.722 -17.952 -21.395 1.00 95.25 215 LYS A N 1
ATOM 1688 C CA . LYS A 1 215 ? 10.281 -17.638 -21.436 1.00 95.25 215 LYS A CA 1
ATOM 1689 C C . LYS A 1 215 ? 9.851 -17.225 -22.838 1.00 95.25 215 LYS A C 1
ATOM 1691 O O . LYS A 1 215 ? 10.617 -16.619 -23.572 1.00 95.25 215 LYS A O 1
ATOM 1696 N N . ALA A 1 216 ? 8.596 -17.527 -23.166 1.00 95.44 216 ALA A N 1
ATOM 1697 C CA . ALA A 1 216 ? 7.983 -17.094 -24.420 1.00 95.44 216 ALA A CA 1
ATOM 1698 C C . ALA A 1 216 ? 7.501 -15.632 -24.378 1.00 95.44 216 ALA A C 1
ATOM 1700 O O . ALA A 1 216 ? 7.285 -15.031 -25.422 1.00 95.44 216 ALA A O 1
ATOM 1701 N N . HIS A 1 217 ? 7.309 -15.087 -23.172 1.00 95.94 217 HIS A N 1
ATOM 1702 C CA . HIS A 1 217 ? 6.778 -13.749 -22.925 1.00 95.94 217 HIS A CA 1
ATOM 1703 C C . HIS A 1 217 ? 7.430 -13.148 -21.674 1.00 95.94 217 HIS A C 1
ATOM 1705 O O . HIS A 1 217 ? 7.544 -13.830 -20.643 1.00 95.94 217 HIS A O 1
ATOM 1711 N N . TYR A 1 218 ? 7.834 -11.884 -21.767 1.00 93.81 218 TYR A N 1
ATOM 1712 C CA . TYR A 1 218 ? 8.469 -11.105 -20.705 1.00 93.81 218 TYR A CA 1
ATOM 1713 C C . TYR A 1 218 ? 7.639 -9.876 -20.359 1.00 93.81 218 TYR A C 1
ATOM 1715 O O . TYR A 1 218 ? 7.118 -9.212 -21.252 1.00 93.81 218 TYR A O 1
ATOM 1723 N N . ARG A 1 219 ? 7.539 -9.610 -19.054 1.00 88.62 219 ARG A N 1
ATOM 1724 C CA . ARG A 1 219 ? 6.967 -8.427 -18.414 1.00 88.62 219 ARG A CA 1
ATOM 1725 C C . ARG A 1 219 ? 7.448 -8.363 -16.966 1.00 88.62 219 ARG A C 1
ATOM 1727 O O . ARG A 1 219 ? 7.775 -9.444 -16.417 1.00 88.62 219 ARG A O 1
#

pLDDT: mean 92.93, std 8.31, range [51.88, 98.69]

Sequence (219 aa):
MTTSKWIWYPGDFEIAHSIKLHSRREEFGCEYPSMWGLANVYPRVNFRKTAVFQTDGWVKIRRKGKAYLTVDGRKYPMDQRVEIPAGEHRFSVVAIRGDGLPAIYCESDQLASDESWLCTPGTPTNAVPAACEPAFTSPDDDVDVFPFTYTPIAPVSVDGSLHDFGRELFAVLEFDADPADTITVVYGESVEEATTFGLPNERDNALIYETVSGKAHYR

Radius of gyration: 24.24 Å; chains: 1; bounding box: 67×33×64 Å

Secondary structure (DSSP, 8-state):
-PPP--BB-TTHHHHHHHHHHHTS-EETTEE---SSPPP---SEEEEEEEEEESSSEEEEEEESSEEEEEETTEEE-TTS-EEE-SEEEEEEEEEE-SSS---EEEEESS---STTSEEESS-SS--EEPB--S---STT--TTS----------SEEETTEEE-SS-------EE--TT-EEEEEE-SSHHHHT-TT-TTS-S--SEEEEEES-SEE-